Protein AF-A0A3C0UJN5-F1 (afdb_monomer)

Foldseek 3Di:
DLFLAWAADAPGDIDGDVNVVVQDDPLLVLLVVLLRVLCRVVVQLVVLLVVLVVVVVVCCVVPNDDDDDSVVSSVCSRQAAGDPVSSLSSNLRSLVVCVVVLGQSCNNLLNLVSVCVVCVQPCDHPCVRYPDSPVSNVSSVVSSVVVVQPQDWDDPPQFIWTDDPPAIGGCLPLVDDRPCSRVQVSLLSSLVSSLLPDLAQALPQFDWDDDDQKIFTDRVPGGNDIQHQVSCVVVVHGNVVVVVVCSVSSSVVSVVSRVVSVVVVVVVVVVVD

Secondary structure (DSSP, 8-state):
-----EEEPTTS-EEE-HHHHHHS-HHHHHHHHHHHHHHHHTTHHHHHHHHHHHHHHHHHHHH------HHHHHHHHHHSPPPHHHHHHHHHHHHHHHHHTT--TTHHHHHHHHHHHHHTT-S-THHHHS--HHHHHHHHHHHHHHTT-SSEEEE-SS-EEEEETTEEE-THHHH--TT-HHHHHHHHHHHHHHHHTSS---GGGEEEEEETTEEEEEETTEEEEEE-HHHHHHTTS-HHHHHHHHHHHHHHHHHHHHHHHHHHHHHHHHTT-

Sequence (273 aa):
MNEVNALALPGGPVYVFKGLVDFMNDDELAGVIGHEIGHIVKRHSIKQMEKNMGMTLLMLILLGDRGLPLQSVLQQALMARNSREAEEEADHHGYTLTLKAGFNPYSMLMGMQRLAEVSGGSDFGMFASHPEPEVRIKRLQGYIQKSNIHPQVVTDGQSVRLVDGEWTFDSFAALSGERKSESYAYKLAGALYRVAQNPQVRPDWFVLDRDGDNVRVYYDDIIVLTVTAQQAAIAGTTATELAASFIPQLQDWAMHQSRIKNKEGAQAKEAVN

Solvent-accessible surface area (backbone atoms only — not comparable to full-atom values): 14806 Å² total; per-residue (Å²): 112,78,52,52,38,70,47,58,42,85,94,66,55,70,49,75,31,58,24,31,59,78,69,42,54,74,42,26,45,44,22,53,52,22,28,36,49,18,37,46,78,69,37,45,58,52,57,44,35,52,52,51,51,54,50,50,52,51,47,33,75,74,71,49,92,78,81,83,62,66,68,58,50,52,52,49,34,75,65,42,61,60,51,77,64,53,52,50,54,9,47,55,44,9,52,54,47,32,45,74,71,66,43,38,72,42,13,45,50,52,30,51,51,56,49,47,65,72,39,72,81,44,70,54,62,55,37,49,38,53,71,60,65,71,62,50,48,56,50,47,53,52,52,43,61,75,63,68,61,50,40,32,79,46,70,81,88,83,53,48,32,38,40,51,89,92,46,73,47,65,68,35,67,53,69,36,62,103,86,44,37,62,63,53,43,45,50,35,27,21,32,46,33,53,53,66,68,43,91,69,45,59,44,87,47,67,43,82,45,78,58,84,70,26,22,33,36,28,46,82,92,43,70,39,46,76,32,38,49,68,31,13,54,75,62,74,49,50,20,64,59,53,48,54,65,48,46,64,62,52,27,51,51,24,49,55,50,28,54,51,46,53,51,53,55,49,51,58,55,60,78,74,108

Radius of gyration: 22.74 Å; Cα contacts (8 Å, |Δi|>4): 383; chains: 1; bounding box: 72×37×65 Å

Mean predicted aligned error: 7.31 Å

pLDDT: mean 85.64, std 11.64, range [48.28, 97.56]

Structure (mmCIF, N/CA/C/O backbone):
data_AF-A0A3C0UJN5-F1
#
_entry.id   AF-A0A3C0UJN5-F1
#
loop_
_atom_site.group_PDB
_atom_site.id
_atom_site.type_symbol
_atom_site.label_atom_id
_atom_site.label_alt_id
_atom_site.label_comp_id
_atom_site.label_asym_id
_atom_site.label_entity_id
_atom_site.label_seq_id
_atom_site.pdbx_PDB_ins_code
_atom_site.Cartn_x
_atom_site.Cartn_y
_atom_site.Cartn_z
_atom_site.occupancy
_atom_site.B_iso_or_equiv
_atom_site.auth_seq_id
_atom_site.auth_comp_id
_atom_site.auth_asym_id
_atom_site.auth_atom_id
_atom_site.pdbx_PDB_model_num
ATOM 1 N N . MET A 1 1 ? 14.641 -20.910 -3.676 1.00 49.53 1 MET A N 1
ATOM 2 C CA . MET A 1 1 ? 15.432 -19.662 -3.655 1.00 49.53 1 MET A CA 1
ATOM 3 C C . MET A 1 1 ? 14.858 -18.787 -2.555 1.00 49.53 1 MET A C 1
ATOM 5 O O . MET A 1 1 ? 13.668 -18.508 -2.610 1.00 49.53 1 MET A O 1
ATOM 9 N N . ASN A 1 2 ? 15.668 -18.422 -1.559 1.00 64.12 2 ASN A N 1
ATOM 10 C CA . ASN A 1 2 ? 15.242 -17.613 -0.403 1.00 64.12 2 ASN A CA 1
ATOM 11 C C . ASN A 1 2 ? 15.566 -16.121 -0.595 1.00 64.12 2 ASN A C 1
ATOM 13 O O . ASN A 1 2 ? 15.551 -15.349 0.355 1.00 64.12 2 ASN A O 1
ATOM 17 N N . GLU A 1 3 ? 15.916 -15.731 -1.818 1.00 71.44 3 GLU A N 1
ATOM 18 C CA . GLU A 1 3 ? 16.276 -14.362 -2.159 1.00 71.44 3 GLU A CA 1
ATOM 19 C C . GLU A 1 3 ? 15.023 -13.476 -2.216 1.00 71.44 3 GLU A C 1
ATOM 21 O O . GLU A 1 3 ? 13.985 -13.887 -2.744 1.00 71.44 3 GLU A O 1
ATOM 26 N N . VAL A 1 4 ? 15.126 -12.269 -1.660 1.00 74.00 4 VAL A N 1
ATOM 27 C CA . VAL A 1 4 ? 14.084 -11.235 -1.702 1.00 74.00 4 VAL A CA 1
ATOM 28 C C . VAL A 1 4 ? 14.258 -10.461 -3.007 1.00 74.00 4 VAL A C 1
ATOM 30 O O . VAL A 1 4 ? 15.005 -9.484 -3.063 1.00 74.00 4 VAL A O 1
ATOM 33 N N . ASN A 1 5 ? 13.643 -10.967 -4.080 1.00 76.06 5 ASN A N 1
ATOM 34 C CA . ASN A 1 5 ? 13.820 -10.425 -5.425 1.00 76.06 5 ASN A CA 1
ATOM 35 C C . ASN A 1 5 ? 12.586 -10.630 -6.328 1.00 76.06 5 ASN A C 1
ATOM 37 O O . ASN A 1 5 ? 11.788 -11.553 -6.121 1.00 76.06 5 ASN A O 1
ATOM 41 N N . ALA A 1 6 ? 12.454 -9.780 -7.342 1.00 76.50 6 ALA A N 1
ATOM 42 C CA . ALA A 1 6 ? 11.536 -9.924 -8.463 1.00 76.50 6 ALA A CA 1
ATOM 43 C C . ALA A 1 6 ? 12.222 -9.424 -9.742 1.00 76.50 6 ALA A C 1
ATOM 45 O O . ALA A 1 6 ? 13.122 -8.594 -9.678 1.00 76.50 6 ALA A O 1
ATOM 46 N N . LEU A 1 7 ? 11.834 -9.961 -10.900 1.00 78.69 7 LEU A N 1
ATOM 47 C CA . LEU A 1 7 ? 12.438 -9.581 -12.176 1.00 78.69 7 LEU A CA 1
ATOM 48 C C . LEU A 1 7 ? 11.412 -9.581 -13.307 1.00 78.69 7 LEU A C 1
ATOM 50 O O . LEU A 1 7 ? 10.813 -10.616 -13.615 1.00 78.69 7 LEU A O 1
ATOM 54 N N . ALA A 1 8 ? 11.289 -8.447 -13.986 1.00 76.50 8 ALA A N 1
ATOM 55 C CA . ALA A 1 8 ? 10.670 -8.339 -15.298 1.00 76.50 8 ALA A CA 1
ATOM 56 C C . ALA A 1 8 ? 11.618 -8.776 -16.430 1.00 76.50 8 ALA A C 1
ATOM 58 O O . ALA A 1 8 ? 12.719 -8.244 -16.586 1.00 76.50 8 ALA A O 1
ATOM 59 N N . LEU A 1 9 ? 11.164 -9.697 -17.286 1.00 74.50 9 LEU A N 1
ATOM 60 C CA . LEU A 1 9 ? 11.872 -10.057 -18.516 1.00 74.50 9 LEU A CA 1
ATOM 61 C C . LEU A 1 9 ? 11.278 -9.361 -19.752 1.00 74.50 9 LEU A C 1
ATOM 63 O O . LEU A 1 9 ? 10.067 -9.109 -19.818 1.00 74.50 9 LEU A O 1
ATOM 67 N N . PRO A 1 10 ? 12.100 -9.108 -20.794 1.00 69.75 10 PRO A N 1
ATOM 68 C CA . PRO A 1 10 ? 11.592 -8.726 -22.104 1.00 69.75 10 PRO A CA 1
ATOM 69 C C . PRO A 1 10 ? 10.509 -9.699 -22.584 1.00 69.75 10 PRO A C 1
ATOM 71 O O . PRO A 1 10 ? 10.671 -10.915 -22.505 1.00 69.75 10 PRO A O 1
ATOM 74 N N . GLY A 1 11 ? 9.407 -9.158 -23.103 1.00 69.50 11 GLY A N 1
ATOM 75 C CA . GLY A 1 11 ? 8.280 -9.957 -23.594 1.00 69.50 11 GLY A CA 1
ATOM 76 C C . GLY A 1 11 ? 7.139 -10.157 -22.594 1.00 69.50 11 GLY A C 1
ATOM 77 O O . GLY A 1 11 ? 6.120 -10.718 -22.986 1.00 69.50 11 GLY A O 1
ATOM 78 N N . GLY A 1 12 ? 7.255 -9.669 -21.351 1.00 74.75 12 GLY A N 1
ATOM 79 C CA . GLY A 1 12 ? 6.124 -9.575 -20.416 1.00 74.75 12 GLY A CA 1
ATOM 80 C C . GLY A 1 12 ? 6.096 -10.489 -19.179 1.00 74.75 12 GLY A C 1
ATOM 81 O O . GLY A 1 12 ? 5.302 -10.193 -18.288 1.00 74.75 12 GLY A O 1
ATOM 82 N N . PRO A 1 13 ? 6.905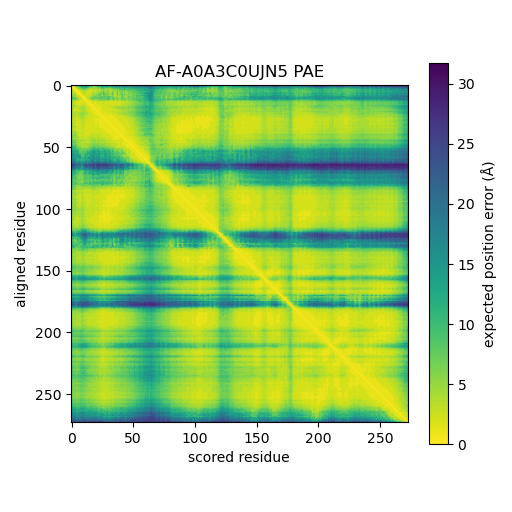 -11.558 -19.045 1.00 83.44 13 PRO A N 1
ATOM 83 C CA . PRO A 1 13 ? 6.943 -12.322 -17.799 1.00 83.44 13 PRO A CA 1
ATOM 84 C C . PRO A 1 13 ? 7.510 -11.517 -16.620 1.00 83.44 13 PRO A C 1
ATOM 86 O O . PRO A 1 13 ? 8.551 -10.871 -16.754 1.00 83.44 13 PRO A O 1
ATOM 89 N N . VAL A 1 14 ? 6.871 -11.641 -15.453 1.00 84.62 14 VAL A N 1
ATOM 90 C CA . VAL A 1 14 ? 7.397 -11.198 -14.150 1.00 84.62 14 VAL A CA 1
ATOM 91 C C . VAL A 1 14 ? 7.672 -12.435 -13.298 1.00 84.62 14 VAL A C 1
ATOM 93 O O . VAL A 1 14 ? 6.775 -13.247 -13.071 1.00 84.62 14 VAL A O 1
ATOM 96 N N . TYR A 1 15 ? 8.906 -12.585 -12.825 1.00 84.62 15 TYR A N 1
ATOM 97 C CA . TYR A 1 15 ? 9.309 -13.660 -11.921 1.00 84.62 15 TYR A CA 1
ATOM 98 C C . TYR A 1 15 ? 9.363 -13.134 -10.495 1.00 84.62 15 TYR A C 1
ATOM 100 O O . TYR A 1 15 ? 10.099 -12.195 -10.210 1.00 84.62 15 TYR A O 1
ATOM 108 N N . VAL A 1 16 ? 8.612 -13.765 -9.595 1.00 86.50 16 VAL A N 1
ATOM 109 C CA . VAL A 1 16 ? 8.566 -13.415 -8.171 1.00 86.50 16 VAL A CA 1
ATOM 110 C C . VAL A 1 16 ? 9.223 -14.536 -7.376 1.00 86.50 16 VAL A C 1
ATOM 112 O O . VAL A 1 16 ? 8.842 -15.702 -7.496 1.00 86.50 16 VAL A O 1
ATOM 115 N N . PHE A 1 17 ? 10.235 -14.204 -6.579 1.00 86.06 17 PHE A N 1
ATOM 116 C CA . PHE A 1 17 ? 10.995 -15.203 -5.840 1.00 86.06 17 PHE A CA 1
ATOM 117 C C . PHE A 1 17 ? 10.257 -15.552 -4.548 1.00 86.06 17 PHE A C 1
ATOM 119 O O . PHE A 1 17 ? 9.696 -14.679 -3.888 1.00 86.06 17 PHE A O 1
ATOM 126 N N . LYS A 1 18 ? 10.300 -16.827 -4.137 1.00 86.62 18 LYS A N 1
ATOM 127 C CA . LYS A 1 18 ? 9.643 -17.284 -2.900 1.00 86.62 18 LYS A CA 1
ATOM 128 C C . LYS A 1 18 ? 10.072 -16.470 -1.672 1.00 86.62 18 LYS A C 1
ATOM 130 O O . LYS A 1 18 ? 9.230 -16.167 -0.839 1.00 86.62 18 LYS A O 1
ATOM 135 N N . GLY A 1 19 ? 11.346 -16.075 -1.590 1.00 84.75 19 GLY A N 1
ATOM 136 C CA . GLY A 1 19 ? 11.837 -15.230 -0.499 1.00 84.75 19 GLY A CA 1
ATOM 137 C C . GLY A 1 19 ? 11.129 -13.876 -0.411 1.00 84.75 19 GLY A C 1
ATOM 138 O O . GLY A 1 19 ? 10.869 -13.413 0.691 1.00 84.75 19 GLY A O 1
ATOM 139 N N . LEU A 1 20 ? 10.756 -13.271 -1.545 1.00 85.31 20 LEU A N 1
ATOM 140 C CA . LEU A 1 20 ? 9.974 -12.032 -1.565 1.00 85.31 20 LEU A CA 1
ATOM 141 C C . LEU A 1 20 ? 8.527 -12.269 -1.111 1.00 85.31 20 LEU A C 1
ATOM 143 O O . LEU A 1 20 ? 8.010 -11.490 -0.314 1.00 85.31 20 LEU A O 1
ATOM 147 N N . VAL A 1 21 ? 7.904 -13.360 -1.572 1.00 88.38 21 VAL A N 1
ATOM 148 C CA . VAL A 1 21 ? 6.535 -13.747 -1.180 1.00 88.38 21 VAL A CA 1
ATOM 149 C C . VAL A 1 21 ? 6.440 -14.001 0.322 1.00 88.38 21 VAL A C 1
ATOM 151 O O . VAL A 1 21 ? 5.528 -13.511 0.970 1.00 88.38 21 VAL A O 1
ATOM 154 N N . ASP A 1 22 ? 7.403 -14.723 0.892 1.00 87.81 22 ASP A N 1
ATOM 155 C CA . ASP A 1 22 ? 7.423 -15.012 2.329 1.00 87.81 22 ASP A CA 1
ATOM 156 C C . ASP A 1 22 ? 7.762 -13.751 3.164 1.00 87.81 22 ASP A C 1
ATOM 158 O O . ASP A 1 22 ? 7.507 -13.705 4.368 1.00 87.81 22 ASP A O 1
ATOM 162 N N . PHE A 1 23 ? 8.353 -12.723 2.540 1.00 86.56 23 PHE A N 1
ATOM 163 C CA . PHE A 1 23 ? 8.812 -11.504 3.207 1.00 86.56 23 PHE A CA 1
ATOM 164 C C . PHE A 1 23 ? 7.774 -10.374 3.237 1.00 86.56 23 PHE A C 1
ATOM 166 O O . PHE A 1 23 ? 7.773 -9.592 4.194 1.00 86.56 23 PHE A O 1
ATOM 173 N N . MET A 1 24 ? 6.927 -10.257 2.214 1.00 89.19 24 MET A N 1
ATOM 174 C CA . MET A 1 24 ? 5.970 -9.158 2.033 1.00 89.19 24 MET A CA 1
ATOM 175 C C . MET A 1 24 ? 4.528 -9.594 2.272 1.00 89.19 24 MET A C 1
ATOM 177 O O . MET A 1 24 ? 4.178 -10.750 2.067 1.00 89.19 24 MET A O 1
ATOM 181 N N . ASN A 1 25 ? 3.675 -8.652 2.678 1.00 90.62 25 ASN A N 1
ATOM 182 C CA . ASN A 1 25 ? 2.227 -8.863 2.571 1.00 90.62 25 ASN A CA 1
ATOM 183 C C . ASN A 1 25 ? 1.725 -8.588 1.143 1.00 90.62 25 ASN A C 1
ATOM 185 O O . ASN A 1 25 ? 2.449 -8.020 0.328 1.00 90.62 25 ASN A O 1
ATOM 189 N N . ASP A 1 26 ? 0.473 -8.949 0.865 1.00 92.88 26 ASP A N 1
ATOM 190 C CA . ASP A 1 26 ? -0.124 -8.846 -0.471 1.00 92.88 26 ASP A CA 1
ATOM 191 C C . ASP A 1 26 ? -0.091 -7.422 -1.053 1.00 92.88 26 ASP A C 1
ATOM 193 O O . ASP A 1 26 ? 0.229 -7.253 -2.228 1.00 92.88 26 ASP A O 1
ATOM 197 N N . ASP A 1 27 ? -0.362 -6.391 -0.243 1.00 94.62 27 ASP A N 1
ATOM 198 C CA . ASP A 1 27 ? -0.323 -4.992 -0.690 1.00 94.62 27 ASP A CA 1
ATOM 199 C C . ASP A 1 27 ? 1.121 -4.554 -1.020 1.00 94.62 27 ASP A C 1
ATOM 201 O O . ASP A 1 27 ? 1.366 -3.941 -2.056 1.00 94.62 27 ASP A O 1
ATOM 205 N N . GLU A 1 28 ? 2.099 -4.886 -0.172 1.00 94.38 28 GLU A N 1
ATOM 206 C CA . GLU A 1 28 ? 3.525 -4.605 -0.418 1.00 94.38 28 GLU A CA 1
ATOM 207 C C . GLU A 1 28 ? 4.034 -5.335 -1.673 1.00 94.38 28 GLU A C 1
ATOM 209 O O . GLU A 1 28 ? 4.711 -4.739 -2.517 1.00 94.38 28 GLU A O 1
ATOM 214 N N . LEU A 1 29 ? 3.662 -6.610 -1.824 1.00 94.31 29 LEU A N 1
ATOM 215 C CA . LEU A 1 29 ? 4.032 -7.448 -2.960 1.00 94.31 29 LEU A CA 1
ATOM 216 C C . LEU A 1 29 ? 3.415 -6.927 -4.263 1.00 94.31 29 LEU A C 1
ATOM 218 O O . LEU A 1 29 ? 4.107 -6.850 -5.279 1.00 94.31 29 LEU A O 1
ATOM 222 N N . ALA A 1 30 ? 2.147 -6.511 -4.235 1.00 95.31 30 ALA A N 1
ATOM 223 C CA . ALA A 1 30 ? 1.500 -5.858 -5.367 1.00 95.31 30 ALA A CA 1
ATOM 224 C C . ALA A 1 30 ? 2.221 -4.563 -5.763 1.00 95.31 30 ALA A C 1
ATOM 226 O O . ALA A 1 30 ? 2.356 -4.281 -6.952 1.00 95.31 30 ALA A O 1
ATOM 227 N N . GLY A 1 31 ? 2.746 -3.815 -4.787 1.00 95.19 31 GLY A N 1
ATOM 228 C CA . GLY A 1 31 ? 3.608 -2.659 -5.023 1.00 95.19 31 GLY A CA 1
ATOM 229 C C . GLY A 1 31 ? 4.860 -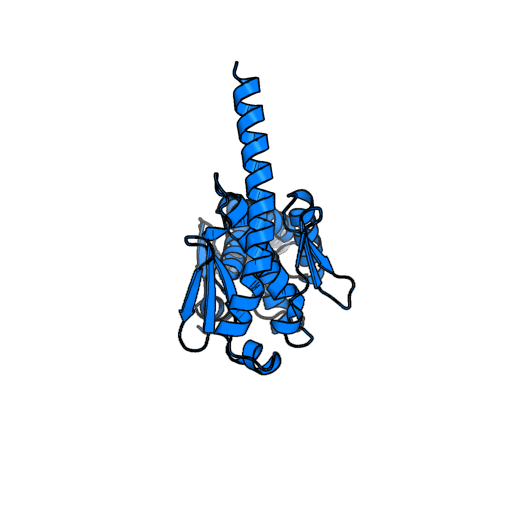3.002 -5.836 1.00 95.19 31 GLY A C 1
ATOM 230 O O . GLY A 1 31 ? 5.146 -2.345 -6.839 1.00 95.19 31 GLY A O 1
ATOM 231 N N . VAL A 1 32 ? 5.579 -4.059 -5.444 1.00 93.62 32 VAL A N 1
ATOM 232 C CA . VAL A 1 32 ? 6.769 -4.533 -6.174 1.00 93.62 32 VAL A CA 1
ATOM 233 C C . VAL A 1 32 ? 6.405 -5.030 -7.572 1.00 93.62 32 VAL A C 1
ATOM 235 O O . VAL A 1 32 ? 7.035 -4.642 -8.551 1.00 93.62 32 VAL A O 1
ATOM 238 N N . ILE A 1 33 ? 5.351 -5.835 -7.700 1.00 94.25 33 ILE A N 1
ATOM 239 C CA . ILE A 1 33 ? 4.901 -6.343 -9.004 1.00 94.25 33 ILE A CA 1
ATOM 240 C C . ILE A 1 33 ? 4.467 -5.190 -9.920 1.00 94.25 33 ILE A C 1
ATOM 242 O O . ILE A 1 33 ? 4.781 -5.197 -11.110 1.00 94.25 33 ILE A O 1
ATOM 246 N N . GLY A 1 34 ? 3.782 -4.178 -9.382 1.00 95.69 34 GLY A N 1
ATOM 247 C CA . GLY A 1 34 ? 3.395 -2.981 -10.125 1.00 95.69 34 GLY A CA 1
ATOM 248 C C . GLY A 1 34 ? 4.602 -2.246 -10.710 1.00 95.69 34 GLY A C 1
ATOM 249 O O . GLY A 1 34 ? 4.566 -1.839 -11.873 1.00 95.69 34 GLY A O 1
ATOM 250 N N . HIS A 1 35 ? 5.687 -2.133 -9.942 1.00 95.19 35 HIS A N 1
ATOM 251 C CA . HIS A 1 35 ? 6.953 -1.568 -10.409 1.00 95.19 35 HIS A CA 1
ATOM 252 C C . HIS A 1 35 ? 7.564 -2.383 -11.564 1.00 95.19 35 HIS A C 1
ATOM 254 O O . HIS A 1 35 ? 7.881 -1.819 -12.615 1.00 95.19 35 HIS A O 1
ATOM 260 N N . GLU A 1 36 ? 7.639 -3.711 -11.430 1.00 92.06 36 GLU A N 1
ATOM 261 C CA . GLU A 1 36 ? 8.153 -4.596 -12.488 1.00 92.06 36 GLU A CA 1
ATOM 262 C C . GLU A 1 36 ? 7.322 -4.504 -13.780 1.00 92.06 36 GLU A C 1
ATOM 264 O O . GLU A 1 36 ? 7.863 -4.416 -14.887 1.00 92.06 36 GLU A O 1
ATOM 269 N N . ILE A 1 37 ? 5.992 -4.431 -13.662 1.00 93.31 37 ILE A N 1
ATOM 270 C CA . ILE A 1 37 ? 5.107 -4.191 -14.812 1.00 93.31 37 ILE A CA 1
ATOM 271 C C . ILE A 1 37 ? 5.395 -2.820 -15.442 1.00 93.31 37 ILE A C 1
ATOM 273 O O . ILE A 1 37 ? 5.386 -2.695 -16.669 1.00 93.31 37 ILE A O 1
ATOM 277 N N . GLY A 1 38 ? 5.716 -1.803 -14.638 1.00 93.62 38 GLY A N 1
ATOM 278 C CA . GLY A 1 38 ? 6.186 -0.503 -15.114 1.00 93.62 38 GLY A CA 1
ATOM 279 C C . GLY A 1 38 ? 7.389 -0.618 -16.057 1.00 93.62 38 GLY A C 1
ATOM 280 O O . GLY 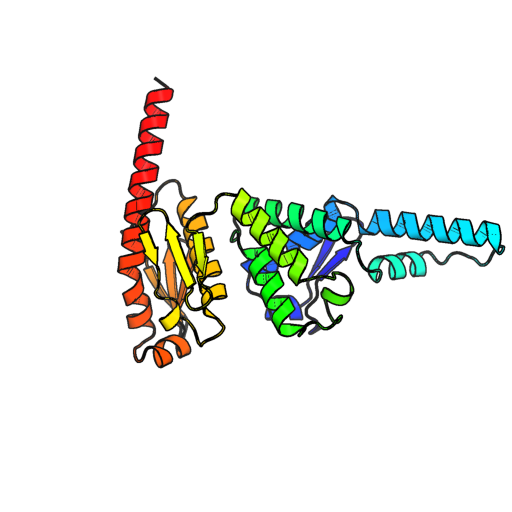A 1 38 ? 7.358 -0.064 -17.161 1.00 93.62 38 GLY A O 1
ATOM 281 N N . HIS A 1 39 ? 8.404 -1.407 -15.691 1.00 92.00 39 HIS A N 1
ATOM 282 C CA . HIS A 1 39 ? 9.560 -1.670 -16.558 1.00 92.00 39 HIS A CA 1
ATOM 283 C C . HIS A 1 39 ? 9.183 -2.358 -17.875 1.00 92.00 39 HIS A C 1
ATOM 285 O O . HIS A 1 39 ? 9.715 -1.998 -18.933 1.00 92.00 39 HIS A O 1
ATOM 291 N N . ILE A 1 40 ? 8.244 -3.306 -17.831 1.00 90.44 40 ILE A N 1
ATOM 292 C CA . ILE A 1 40 ? 7.751 -4.021 -19.017 1.00 90.44 40 ILE A CA 1
ATOM 293 C C . ILE A 1 40 ? 7.039 -3.059 -19.965 1.00 90.44 40 ILE A C 1
ATOM 295 O O . ILE A 1 40 ? 7.387 -2.979 -21.146 1.00 90.44 40 ILE A O 1
ATOM 299 N N . VAL A 1 41 ? 6.066 -2.301 -19.454 1.00 92.00 41 VAL A N 1
ATOM 300 C CA . VAL A 1 41 ? 5.246 -1.381 -20.256 1.00 92.00 41 VAL A CA 1
ATOM 301 C C . VAL A 1 41 ? 6.119 -0.319 -20.921 1.00 92.00 41 VAL A C 1
ATOM 303 O O . VAL A 1 41 ? 5.920 0.017 -22.090 1.00 92.00 41 VAL A O 1
ATOM 306 N N . LYS A 1 42 ? 7.138 0.171 -20.209 1.00 92.62 42 LYS A N 1
ATOM 307 C CA . LYS A 1 42 ? 8.087 1.173 -20.712 1.00 92.62 42 LYS A CA 1
ATOM 308 C C . LYS A 1 42 ? 9.249 0.593 -21.518 1.00 92.62 42 LYS A C 1
ATOM 310 O O . LYS A 1 42 ? 10.057 1.355 -22.063 1.00 92.62 42 LYS A O 1
ATOM 315 N N . ARG A 1 43 ? 9.302 -0.738 -21.649 1.00 90.25 43 ARG A N 1
ATOM 316 C CA . ARG A 1 43 ? 10.306 -1.497 -22.406 1.00 90.25 43 ARG A CA 1
ATOM 317 C C . ARG A 1 43 ? 11.742 -1.193 -21.964 1.00 90.25 43 ARG A C 1
ATOM 319 O O . ARG A 1 43 ? 12.643 -1.150 -22.801 1.00 90.25 43 ARG A O 1
ATOM 326 N N . HIS A 1 44 ? 11.971 -0.976 -20.668 1.00 88.94 44 HIS A N 1
ATOM 327 C CA . HIS A 1 44 ? 13.277 -0.544 -20.152 1.00 88.94 44 HIS A CA 1
ATOM 328 C C . HIS A 1 44 ? 14.403 -1.530 -20.483 1.00 88.94 44 HIS A C 1
ATOM 330 O O . HIS A 1 44 ? 15.421 -1.117 -21.036 1.00 88.94 44 HIS A O 1
ATOM 336 N N . SER A 1 45 ? 14.189 -2.832 -20.281 1.00 82.06 45 SER A N 1
ATOM 337 C CA . SER A 1 45 ? 15.186 -3.862 -20.607 1.00 82.06 45 SER A CA 1
ATOM 338 C C . SER A 1 45 ? 15.501 -3.931 -22.109 1.00 82.06 45 SER A C 1
ATOM 340 O O . SER A 1 45 ? 16.637 -4.204 -22.489 1.00 82.06 45 SER A O 1
ATOM 342 N N . ILE A 1 46 ? 14.521 -3.643 -22.980 1.00 84.12 46 ILE A N 1
ATOM 343 C CA . ILE A 1 46 ? 14.727 -3.592 -24.440 1.00 84.12 46 ILE A CA 1
ATOM 344 C C . ILE A 1 46 ? 15.555 -2.360 -24.808 1.00 84.12 46 ILE A C 1
ATOM 346 O O . ILE A 1 46 ? 16.565 -2.501 -25.488 1.00 84.12 46 ILE A O 1
ATOM 350 N N . LYS A 1 47 ? 15.199 -1.174 -24.298 1.00 86.06 47 LYS A N 1
ATOM 351 C CA . LYS A 1 47 ? 15.978 0.062 -24.511 1.00 86.06 47 LYS A CA 1
ATOM 352 C C . LYS A 1 47 ? 17.428 -0.097 -24.033 1.00 86.06 47 LYS A C 1
ATOM 354 O O . LYS A 1 47 ? 18.364 0.391 -24.664 1.00 86.06 47 LYS A O 1
ATOM 359 N N . GLN A 1 48 ? 17.629 -0.802 -22.920 1.00 82.00 48 GLN A N 1
ATOM 360 C CA . GLN A 1 48 ? 18.955 -1.093 -22.379 1.00 82.00 48 GLN A CA 1
ATOM 361 C C . GLN A 1 48 ? 19.732 -2.082 -23.258 1.00 82.00 48 GLN A C 1
ATOM 363 O O . GLN A 1 48 ? 20.918 -1.873 -23.514 1.00 82.00 48 GLN A O 1
ATOM 368 N N . MET A 1 49 ? 19.062 -3.111 -23.782 1.00 78.00 49 MET A N 1
ATOM 369 C CA . MET A 1 49 ? 19.640 -4.035 -24.757 1.00 78.00 49 MET A CA 1
ATOM 370 C C . MET A 1 49 ? 20.044 -3.314 -26.049 1.00 78.00 49 MET A C 1
ATOM 372 O O . MET A 1 49 ? 21.176 -3.477 -26.495 1.00 78.00 49 MET A O 1
ATOM 376 N N . GLU A 1 50 ? 19.174 -2.468 -26.607 1.00 82.00 50 GLU A N 1
ATOM 377 C CA . GLU A 1 50 ? 19.450 -1.657 -27.802 1.00 82.00 50 GLU A CA 1
ATOM 378 C C . GLU A 1 50 ? 20.677 -0.760 -27.598 1.00 82.00 50 GLU A C 1
ATOM 380 O O . GLU A 1 50 ? 21.574 -0.723 -28.444 1.00 82.00 50 GLU A O 1
ATOM 385 N N . LYS A 1 51 ? 20.771 -0.096 -26.439 1.00 81.56 51 LYS A N 1
ATOM 386 C CA . LYS A 1 51 ? 21.933 0.723 -26.069 1.00 81.56 51 LYS A CA 1
ATOM 387 C C . LYS A 1 51 ? 23.220 -0.105 -25.999 1.00 81.56 51 LYS A C 1
ATOM 389 O O . LYS A 1 51 ? 24.239 0.303 -26.556 1.00 81.56 51 LYS A O 1
ATOM 394 N N . ASN A 1 52 ? 23.179 -1.268 -25.347 1.00 76.88 52 ASN A N 1
ATOM 395 C CA . ASN A 1 52 ? 24.339 -2.153 -25.214 1.00 76.88 52 ASN A CA 1
ATOM 396 C C . ASN A 1 52 ? 24.782 -2.709 -26.576 1.00 76.88 52 ASN A C 1
ATOM 398 O O . ASN A 1 52 ? 25.975 -2.720 -26.887 1.00 76.88 52 ASN A O 1
ATOM 402 N N . MET A 1 53 ? 23.835 -3.109 -27.427 1.00 76.69 53 MET A N 1
ATOM 403 C CA . MET A 1 53 ? 24.112 -3.553 -28.794 1.00 76.69 53 MET A CA 1
ATOM 404 C C . MET A 1 53 ? 24.740 -2.439 -29.632 1.00 76.69 53 MET A C 1
ATOM 406 O O . MET A 1 53 ? 25.771 -2.670 -30.261 1.00 76.69 53 MET A O 1
ATOM 410 N N . GLY A 1 54 ? 24.182 -1.225 -29.594 1.00 77.12 54 GLY A N 1
ATOM 411 C CA . GLY A 1 54 ? 24.747 -0.063 -30.282 1.00 77.12 54 GLY A CA 1
ATOM 412 C C . GLY A 1 54 ? 26.179 0.237 -29.839 1.00 77.12 54 GLY A C 1
ATOM 413 O O . GLY A 1 54 ? 27.045 0.507 -30.670 1.00 77.12 54 GLY A O 1
ATOM 414 N N . MET A 1 55 ? 26.467 0.102 -28.541 1.00 73.69 55 MET A N 1
ATOM 415 C CA . MET A 1 55 ? 27.824 0.277 -28.026 1.00 73.69 55 MET A CA 1
ATOM 416 C C . MET A 1 55 ? 28.780 -0.823 -28.458 1.00 73.69 55 MET A C 1
ATOM 418 O O . MET A 1 55 ? 29.936 -0.547 -28.775 1.00 73.69 55 MET A O 1
ATOM 422 N N . THR A 1 56 ? 28.296 -2.057 -28.538 1.00 73.00 56 THR A N 1
ATOM 423 C CA . THR A 1 56 ? 29.140 -3.161 -28.983 1.00 73.00 56 THR A CA 1
ATOM 424 C C . THR A 1 56 ? 29.441 -3.052 -30.479 1.00 73.00 56 THR A C 1
ATOM 426 O O . THR A 1 56 ? 30.578 -3.278 -30.884 1.00 73.00 56 THR A O 1
ATOM 429 N N . LEU A 1 57 ? 28.476 -2.602 -31.291 1.00 74.06 57 LEU A N 1
ATOM 430 C CA . LEU A 1 57 ? 28.686 -2.275 -32.706 1.00 74.06 57 LEU A CA 1
ATOM 431 C C . LEU A 1 57 ? 29.695 -1.133 -32.894 1.00 74.06 57 LEU A C 1
ATOM 433 O O . LEU A 1 57 ? 30.567 -1.228 -33.754 1.00 74.06 57 LEU A O 1
ATOM 437 N N . LEU A 1 58 ? 29.631 -0.080 -32.075 1.00 74.94 58 LEU A N 1
ATOM 438 C CA . LEU A 1 58 ? 30.625 0.996 -32.108 1.00 74.94 58 LEU A CA 1
ATOM 439 C C . LEU A 1 58 ? 32.036 0.470 -31.800 1.00 74.94 58 LEU A C 1
ATOM 441 O O . LEU A 1 58 ? 32.984 0.787 -32.515 1.00 74.94 58 LEU A O 1
ATOM 445 N N . MET A 1 59 ? 32.179 -0.364 -30.768 1.00 73.00 59 MET A N 1
ATOM 446 C CA . MET A 1 59 ? 33.468 -0.965 -30.410 1.00 73.00 59 MET A CA 1
ATOM 447 C C . MET A 1 59 ? 33.993 -1.900 -31.504 1.00 73.00 59 MET A C 1
ATOM 449 O O . MET A 1 59 ? 35.196 -1.927 -31.741 1.00 73.00 59 MET A O 1
ATOM 453 N N . LEU A 1 60 ? 33.106 -2.606 -32.209 1.00 74.19 60 LEU A N 1
ATOM 454 C CA . LEU A 1 60 ? 33.451 -3.428 -33.371 1.00 74.19 60 LEU A CA 1
ATOM 455 C C . LEU A 1 60 ? 34.078 -2.590 -34.493 1.00 74.19 60 LEU A C 1
ATOM 457 O O . LEU A 1 60 ? 35.108 -2.966 -35.046 1.00 74.19 60 LEU A O 1
ATOM 461 N N . ILE A 1 61 ? 33.481 -1.433 -34.799 1.00 75.62 61 ILE A N 1
ATOM 462 C CA . ILE A 1 61 ? 33.992 -0.500 -35.814 1.00 75.62 61 ILE A CA 1
ATOM 463 C C . ILE A 1 61 ? 35.375 0.035 -35.415 1.00 75.62 61 ILE A C 1
ATOM 465 O O . ILE A 1 61 ? 36.248 0.176 -36.267 1.00 75.62 61 ILE A O 1
ATOM 469 N N . LEU A 1 62 ? 35.582 0.326 -34.128 1.00 75.62 62 LEU A N 1
ATOM 470 C CA . LEU A 1 62 ? 36.820 0.929 -33.626 1.00 75.62 62 LEU A CA 1
ATOM 471 C C . LEU A 1 62 ? 37.965 -0.076 -33.410 1.00 75.62 62 LEU A C 1
ATOM 473 O O . LEU A 1 62 ? 39.127 0.299 -33.548 1.00 75.62 62 LEU A O 1
ATOM 477 N N . LEU A 1 63 ? 37.661 -1.324 -33.035 1.00 77.81 63 LEU A N 1
ATOM 478 C CA . LEU A 1 63 ? 38.647 -2.308 -32.557 1.00 77.81 63 LEU A CA 1
ATOM 479 C C . LEU A 1 63 ? 38.725 -3.592 -33.404 1.00 77.81 63 LEU A C 1
ATOM 481 O O . LEU A 1 63 ? 39.605 -4.419 -33.155 1.00 77.81 63 LEU A O 1
ATOM 485 N N . GLY A 1 64 ? 37.845 -3.762 -34.396 1.00 65.00 64 GLY A N 1
ATOM 486 C CA . GLY A 1 64 ? 37.770 -4.952 -35.248 1.00 65.00 64 GLY A CA 1
ATOM 487 C C . GLY A 1 64 ? 36.928 -6.097 -34.664 1.00 65.00 64 GLY A C 1
ATOM 488 O O . GLY A 1 64 ? 36.484 -6.054 -33.516 1.00 65.00 64 GLY A O 1
ATOM 489 N N . ASP A 1 65 ? 36.684 -7.127 -35.484 1.00 64.81 65 ASP A N 1
ATOM 490 C CA . ASP A 1 65 ? 35.721 -8.196 -35.191 1.00 64.81 65 ASP A CA 1
ATOM 491 C C . ASP A 1 65 ? 36.180 -9.157 -34.080 1.00 64.81 65 ASP A C 1
ATOM 493 O O . ASP A 1 65 ? 37.270 -9.730 -34.138 1.00 64.81 65 ASP A O 1
ATOM 497 N N . ARG A 1 66 ? 35.335 -9.336 -33.055 1.00 62.12 66 ARG A N 1
ATOM 498 C CA . ARG A 1 66 ? 35.536 -10.299 -31.954 1.00 62.12 66 ARG A CA 1
ATOM 499 C C . ARG A 1 66 ? 34.310 -11.174 -31.662 1.00 62.12 66 ARG A C 1
ATOM 501 O O . ARG A 1 66 ? 34.328 -11.912 -30.680 1.00 62.12 66 ARG A O 1
ATOM 508 N N . GLY A 1 67 ? 33.285 -11.146 -32.518 1.00 59.38 67 GLY A N 1
ATOM 509 C CA . GLY A 1 67 ? 32.047 -11.906 -32.327 1.00 59.38 67 GLY A CA 1
ATOM 510 C C . GLY A 1 67 ? 31.149 -11.362 -31.203 1.00 59.38 67 GLY A C 1
ATOM 511 O O . GLY A 1 67 ? 31.614 -10.881 -30.171 1.00 59.38 67 GLY A O 1
ATOM 512 N N . LEU A 1 68 ? 29.829 -11.436 -31.402 1.00 64.31 68 LEU A N 1
ATOM 513 C CA . LEU A 1 68 ? 28.818 -10.965 -30.446 1.00 64.31 68 LEU A CA 1
ATOM 514 C C . LEU A 1 68 ? 28.021 -12.151 -29.883 1.00 64.31 68 LEU A C 1
ATOM 516 O O . LEU A 1 68 ? 27.117 -12.650 -30.559 1.00 64.31 68 LEU A O 1
ATOM 520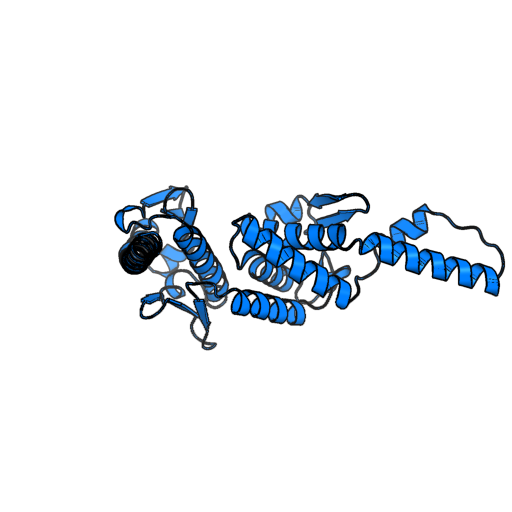 N N . PRO A 1 69 ? 28.288 -12.613 -28.649 1.00 69.81 69 PRO A N 1
ATOM 521 C CA . PRO A 1 69 ? 27.432 -13.603 -28.017 1.00 69.81 69 PRO A CA 1
ATOM 522 C C . PRO A 1 69 ? 26.141 -12.923 -27.549 1.00 69.81 69 PRO A C 1
ATOM 524 O O . PRO A 1 69 ? 26.122 -12.235 -26.535 1.00 69.81 69 PRO A O 1
ATOM 527 N N . LEU A 1 70 ? 25.029 -13.134 -28.257 1.00 67.06 70 LEU A N 1
ATOM 528 C CA . LEU A 1 70 ? 23.723 -12.557 -27.895 1.00 67.06 70 LEU A CA 1
ATOM 529 C C . LEU A 1 70 ? 23.310 -12.872 -26.441 1.00 67.06 70 LEU A C 1
ATOM 531 O O . LEU A 1 70 ? 22.696 -12.042 -25.772 1.00 67.06 70 LEU A O 1
ATOM 535 N N . GLN A 1 71 ? 23.710 -14.039 -25.923 1.00 70.88 71 GLN A N 1
ATOM 536 C CA . GLN A 1 71 ? 23.493 -14.417 -24.523 1.00 70.88 71 GLN A CA 1
ATOM 537 C C . GLN A 1 71 ? 24.179 -13.461 -23.534 1.00 70.88 71 GLN A C 1
ATOM 539 O O . GLN A 1 71 ? 23.579 -13.109 -22.521 1.00 70.88 71 GLN A O 1
ATOM 544 N N . SER A 1 72 ? 25.401 -12.999 -23.824 1.00 72.62 72 SER A N 1
ATOM 545 C CA . SER A 1 72 ? 26.124 -12.095 -22.922 1.00 72.62 72 SER A CA 1
ATOM 546 C C . SER A 1 72 ? 25.530 -10.689 -22.930 1.00 72.62 72 SER A C 1
ATOM 548 O O . SER A 1 72 ? 25.567 -10.006 -21.910 1.00 72.62 72 SER A O 1
ATOM 550 N N . VAL A 1 73 ? 24.951 -10.258 -24.055 1.00 69.56 73 VAL A N 1
ATOM 551 C CA . VAL A 1 73 ? 24.244 -8.975 -24.165 1.00 69.56 73 VAL A CA 1
ATOM 552 C C . VAL A 1 73 ? 22.964 -8.997 -23.333 1.00 69.56 73 VAL A C 1
ATOM 554 O O . VAL A 1 73 ? 22.714 -8.061 -22.576 1.00 69.56 73 VAL A O 1
ATOM 557 N N . LEU A 1 74 ? 22.181 -10.078 -23.426 1.00 69.56 74 LEU A N 1
ATOM 558 C CA . LEU A 1 74 ? 20.976 -10.257 -22.614 1.00 69.56 74 LEU A CA 1
ATOM 559 C C . LEU A 1 74 ? 21.313 -10.300 -21.119 1.00 69.56 74 LEU A C 1
ATOM 561 O O . LEU A 1 74 ? 20.680 -9.603 -20.332 1.00 69.56 74 LEU A O 1
ATOM 565 N N . GLN A 1 75 ? 22.332 -11.069 -20.728 1.00 73.19 75 GLN A N 1
ATOM 566 C CA . GLN A 1 75 ? 22.748 -11.168 -19.329 1.00 73.19 75 GLN A CA 1
ATOM 567 C C . GLN A 1 75 ? 23.233 -9.820 -18.777 1.00 73.19 75 GLN A C 1
ATOM 569 O O . GLN A 1 75 ? 22.842 -9.434 -17.678 1.00 73.19 75 GLN A O 1
ATOM 574 N N . GLN A 1 76 ? 24.021 -9.070 -19.554 1.00 73.00 76 GLN A N 1
ATOM 575 C CA . GLN A 1 76 ? 24.445 -7.720 -19.179 1.00 73.00 76 GLN A CA 1
ATOM 576 C C . GLN A 1 76 ? 23.267 -6.756 -19.063 1.00 73.00 76 GLN A C 1
ATOM 578 O O . GLN A 1 76 ? 23.266 -5.936 -18.157 1.00 73.00 76 GLN A O 1
ATOM 583 N N . ALA A 1 77 ? 22.269 -6.843 -19.946 1.00 71.81 77 ALA A N 1
ATOM 584 C CA . ALA A 1 77 ? 21.083 -5.998 -19.857 1.00 71.81 77 ALA A CA 1
ATOM 585 C C . ALA A 1 77 ? 20.272 -6.293 -18.584 1.00 71.81 77 ALA A C 1
ATOM 587 O O . ALA A 1 77 ? 19.884 -5.360 -17.899 1.00 71.81 77 ALA A O 1
ATOM 588 N N . LEU A 1 78 ? 20.077 -7.567 -18.223 1.00 70.19 78 LEU A N 1
ATOM 589 C CA . LEU A 1 78 ? 19.335 -7.949 -17.012 1.00 70.19 78 LEU A CA 1
ATOM 590 C C . LEU A 1 78 ? 20.067 -7.599 -15.708 1.00 70.19 78 LEU A C 1
ATOM 592 O O . LEU A 1 78 ? 19.423 -7.333 -14.701 1.00 70.19 78 LEU A O 1
ATOM 596 N N . MET A 1 79 ? 21.402 -7.615 -15.714 1.00 71.75 79 MET A N 1
ATOM 597 C CA . MET A 1 79 ? 22.222 -7.266 -14.545 1.00 71.75 79 MET A CA 1
ATOM 598 C C . MET A 1 79 ? 22.578 -5.778 -14.470 1.00 71.75 79 MET A C 1
ATOM 600 O O . MET A 1 79 ? 23.155 -5.330 -13.478 1.00 71.75 79 MET A O 1
ATOM 604 N N . ALA A 1 80 ? 22.302 -5.008 -15.520 1.00 72.12 80 ALA A N 1
ATOM 605 C CA . ALA A 1 80 ? 22.667 -3.606 -15.556 1.00 72.12 80 ALA A CA 1
ATOM 606 C C . ALA A 1 80 ? 21.706 -2.777 -14.703 1.00 72.12 80 ALA A C 1
ATOM 608 O O . ALA A 1 80 ? 20.489 -2.931 -14.761 1.00 72.12 80 ALA A O 1
ATOM 609 N N . ARG A 1 81 ? 22.274 -1.834 -13.948 1.00 76.25 81 ARG A N 1
ATOM 610 C CA . ARG A 1 81 ? 21.491 -0.881 -13.160 1.00 76.25 81 ARG A CA 1
ATOM 611 C C . ARG A 1 81 ? 20.571 -0.074 -14.061 1.00 76.25 81 ARG A C 1
ATOM 613 O O . ARG A 1 81 ? 21.007 0.462 -15.087 1.00 76.25 81 ARG A O 1
ATOM 620 N N . ASN A 1 82 ? 19.318 0.042 -13.649 1.00 79.88 82 ASN A N 1
ATOM 621 C CA . ASN A 1 82 ? 18.364 0.912 -14.313 1.00 79.88 82 ASN A CA 1
ATOM 622 C C . ASN A 1 82 ? 18.778 2.381 -14.165 1.00 79.88 82 ASN A C 1
ATOM 624 O O . ASN A 1 82 ? 19.418 2.791 -13.190 1.00 79.88 82 ASN A O 1
ATOM 628 N N . SER A 1 83 ? 18.422 3.198 -15.159 1.00 84.38 83 SER A N 1
ATOM 629 C CA . SER A 1 83 ? 18.632 4.641 -15.067 1.00 84.38 83 SER A CA 1
ATOM 630 C C . SER A 1 83 ? 17.650 5.265 -14.071 1.00 84.38 83 SER A C 1
ATOM 632 O O . SER A 1 83 ? 16.551 4.758 -13.857 1.00 84.38 83 SER A O 1
ATOM 634 N N . ARG A 1 84 ? 18.009 6.427 -13.509 1.00 86.00 84 ARG A N 1
ATOM 635 C CA . ARG A 1 84 ? 17.118 7.196 -12.617 1.00 86.00 84 ARG A CA 1
ATOM 636 C C . ARG A 1 84 ? 15.777 7.555 -13.268 1.00 86.00 84 ARG A C 1
ATOM 638 O O . ARG A 1 84 ? 14.780 7.657 -12.563 1.00 86.00 84 ARG A O 1
ATOM 645 N N . GLU A 1 85 ? 15.783 7.762 -14.583 1.00 89.31 85 GLU A N 1
ATOM 646 C CA . GLU A 1 85 ? 14.591 8.027 -15.395 1.00 89.31 85 GLU A CA 1
ATOM 647 C C . GLU A 1 85 ? 13.730 6.766 -15.549 1.00 89.31 85 GLU A C 1
ATOM 649 O O . GLU A 1 85 ? 12.521 6.835 -15.365 1.00 89.31 85 GLU A O 1
ATOM 654 N N . ALA A 1 86 ? 14.345 5.603 -15.795 1.00 91.00 86 ALA A N 1
ATOM 655 C CA . ALA A 1 86 ? 13.627 4.334 -15.890 1.00 91.00 86 ALA A CA 1
ATOM 656 C C . ALA A 1 86 ? 12.943 3.962 -14.565 1.00 91.00 86 ALA A C 1
ATOM 658 O O . ALA A 1 86 ? 11.781 3.564 -14.567 1.00 91.00 86 ALA A O 1
ATOM 659 N N . GLU A 1 87 ? 13.631 4.143 -13.435 1.00 92.06 87 GLU A N 1
ATOM 660 C CA . GLU A 1 87 ? 13.043 3.939 -12.104 1.00 92.06 87 GLU A CA 1
ATOM 661 C C . GLU A 1 87 ? 11.874 4.896 -11.843 1.00 92.06 87 GLU A C 1
ATOM 663 O O . GLU A 1 87 ? 10.842 4.485 -11.327 1.00 92.06 87 GLU A O 1
ATOM 668 N N . GLU A 1 88 ? 11.998 6.166 -12.243 1.00 94.00 88 GLU A N 1
ATOM 669 C CA . GLU A 1 88 ? 10.920 7.148 -12.096 1.00 94.00 88 GLU A CA 1
ATOM 670 C C . GLU A 1 88 ? 9.690 6.792 -12.942 1.00 94.00 88 GLU A C 1
ATOM 672 O O . GLU A 1 88 ? 8.561 6.835 -12.447 1.00 94.00 88 GLU A O 1
ATOM 677 N N . GLU A 1 89 ? 9.890 6.403 -14.204 1.00 95.50 89 GLU A N 1
ATOM 678 C CA . GLU A 1 89 ? 8.798 5.965 -15.072 1.00 95.50 89 GLU A CA 1
ATOM 679 C C . GLU A 1 89 ? 8.121 4.692 -14.544 1.00 95.50 89 GLU A C 1
ATOM 681 O O . GLU A 1 89 ? 6.890 4.588 -14.599 1.00 95.50 89 GLU A O 1
ATOM 686 N N . ALA A 1 90 ? 8.907 3.737 -14.039 1.00 95.38 90 ALA A N 1
ATOM 687 C CA . ALA A 1 90 ? 8.405 2.491 -13.474 1.00 95.38 90 ALA A CA 1
ATOM 688 C C . ALA A 1 90 ? 7.645 2.727 -12.161 1.00 95.38 90 ALA A C 1
ATOM 690 O O . ALA A 1 90 ? 6.550 2.192 -12.001 1.00 95.38 90 ALA A O 1
ATOM 691 N N . ASP A 1 91 ? 8.151 3.583 -11.270 1.00 96.44 91 ASP A N 1
ATOM 692 C CA . ASP A 1 91 ? 7.475 3.959 -10.023 1.00 96.44 91 ASP A CA 1
ATOM 693 C C . ASP A 1 91 ? 6.146 4.662 -10.287 1.00 96.44 91 ASP A C 1
ATOM 695 O O . ASP A 1 91 ? 5.124 4.309 -9.699 1.00 96.44 91 ASP A O 1
ATOM 699 N N . HIS A 1 92 ? 6.128 5.633 -11.203 1.00 96.50 92 HIS A N 1
ATOM 700 C CA . HIS A 1 92 ? 4.902 6.353 -11.529 1.00 96.50 92 HIS A CA 1
ATOM 701 C C . HIS A 1 92 ? 3.844 5.436 -12.159 1.00 96.50 92 HIS A C 1
ATOM 703 O O . HIS A 1 92 ? 2.659 5.496 -11.806 1.00 96.50 92 HIS A O 1
ATOM 709 N N . HIS A 1 93 ? 4.265 4.582 -13.098 1.00 97.06 93 HIS A N 1
ATOM 710 C CA . HIS A 1 93 ? 3.355 3.656 -13.763 1.00 97.06 93 HIS A CA 1
ATOM 711 C C . HIS A 1 93 ? 2.858 2.571 -12.808 1.00 97.06 93 HIS A C 1
ATOM 713 O O . HIS A 1 93 ? 1.656 2.317 -12.763 1.00 97.06 93 HIS A O 1
ATOM 719 N N . GLY A 1 94 ? 3.760 1.995 -12.011 1.00 96.94 94 GLY A N 1
ATOM 720 C CA . GLY A 1 94 ? 3.436 1.013 -10.986 1.00 96.94 94 GLY A CA 1
ATOM 721 C C . GLY A 1 94 ? 2.439 1.563 -9.977 1.00 96.94 94 GLY A C 1
ATOM 722 O O . GLY A 1 94 ? 1.420 0.926 -9.737 1.00 96.94 94 GLY A O 1
ATOM 723 N N . TYR A 1 95 ? 2.655 2.788 -9.489 1.00 97.56 95 TYR A N 1
ATOM 724 C CA . TYR A 1 95 ? 1.771 3.421 -8.508 1.00 97.56 95 TYR A CA 1
ATOM 725 C C . TYR A 1 95 ? 0.367 3.613 -9.079 1.00 97.56 95 TYR A C 1
ATOM 727 O O . TYR A 1 95 ? -0.642 3.289 -8.455 1.00 97.56 95 TYR A O 1
ATOM 735 N N . THR A 1 96 ? 0.300 4.104 -10.316 1.00 96.81 96 THR A N 1
ATOM 736 C CA . THR A 1 96 ? -0.973 4.294 -11.015 1.00 96.81 96 THR A CA 1
ATOM 737 C C . THR A 1 96 ? -1.690 2.962 -11.235 1.00 96.81 96 THR A C 1
ATOM 739 O O . THR A 1 96 ? -2.917 2.897 -11.146 1.00 96.81 96 THR A O 1
ATOM 742 N N . LEU A 1 97 ? -0.943 1.902 -11.550 1.00 96.56 97 LEU A N 1
ATOM 743 C CA . LEU A 1 97 ? -1.488 0.576 -11.809 1.00 96.56 97 LEU A CA 1
ATOM 744 C C . LEU A 1 97 ? -2.031 -0.072 -10.533 1.00 96.56 97 LEU A C 1
ATOM 746 O O . LEU A 1 97 ? -3.161 -0.556 -10.554 1.00 96.56 97 LEU A O 1
ATOM 750 N N . THR A 1 98 ? -1.277 -0.055 -9.430 1.00 96.94 98 THR A N 1
ATOM 751 C CA . THR A 1 98 ? -1.727 -0.649 -8.161 1.00 96.94 98 THR A CA 1
ATOM 752 C C . THR A 1 98 ? -2.946 0.074 -7.607 1.00 96.94 98 THR A C 1
ATOM 754 O O . THR A 1 98 ? -3.899 -0.584 -7.188 1.00 96.94 98 THR A O 1
ATOM 757 N N . LEU A 1 99 ? -2.973 1.408 -7.702 1.00 95.88 99 LEU A N 1
ATOM 758 C CA . LEU A 1 99 ? -4.129 2.210 -7.311 1.00 95.88 99 LEU A CA 1
ATOM 759 C C . LEU A 1 99 ? -5.381 1.824 -8.114 1.00 95.88 99 LEU A C 1
ATOM 761 O O . LEU A 1 99 ? -6.439 1.580 -7.541 1.00 95.88 99 LEU A O 1
ATOM 765 N N . LYS A 1 100 ? -5.262 1.713 -9.444 1.00 95.31 100 LYS A N 1
ATOM 766 C CA . LYS A 1 100 ? -6.374 1.299 -10.321 1.00 95.31 100 LYS A CA 1
ATOM 767 C C . LYS A 1 100 ? -6.819 -0.143 -10.099 1.00 95.31 100 LYS A C 1
ATOM 769 O O . LYS A 1 100 ? -7.981 -0.453 -10.332 1.00 95.31 100 LYS A O 1
ATOM 774 N N . ALA A 1 101 ? -5.907 -1.013 -9.679 1.00 95.75 101 ALA A N 1
ATOM 775 C CA . ALA A 1 101 ? -6.200 -2.405 -9.363 1.00 95.75 101 ALA A CA 1
ATOM 776 C C . ALA A 1 101 ? -6.884 -2.585 -7.993 1.00 95.75 101 ALA A C 1
ATOM 778 O O . ALA A 1 101 ? -7.223 -3.709 -7.640 1.00 95.75 101 ALA A O 1
ATOM 779 N N . GLY A 1 102 ? -7.108 -1.505 -7.233 1.00 94.81 102 GLY A N 1
ATOM 780 C CA . GLY A 1 102 ? -7.797 -1.553 -5.941 1.00 94.81 102 GLY A CA 1
ATOM 781 C C . GLY A 1 102 ? -6.906 -1.970 -4.768 1.00 94.81 102 GLY A C 1
ATOM 782 O O . GLY A 1 102 ? -7.414 -2.230 -3.677 1.00 94.81 102 GLY A O 1
ATOM 783 N N . PHE A 1 103 ? -5.584 -2.023 -4.959 1.00 96.19 103 PHE A N 1
ATOM 784 C CA . PHE A 1 103 ? -4.648 -2.243 -3.857 1.00 96.19 103 PHE A CA 1
ATOM 785 C C . PHE A 1 103 ? -4.554 -1.016 -2.954 1.00 96.19 103 PHE A C 1
ATOM 787 O O . PHE A 1 103 ? -4.972 0.089 -3.306 1.00 96.19 103 PHE A O 1
ATOM 794 N N . ASN A 1 104 ? -3.970 -1.211 -1.771 1.00 96.69 104 ASN A N 1
ATOM 795 C CA . ASN A 1 104 ? -3.685 -0.112 -0.863 1.00 96.69 104 ASN A CA 1
ATOM 796 C C . ASN A 1 104 ? -2.875 0.991 -1.597 1.00 96.69 104 ASN A C 1
ATOM 798 O O . ASN A 1 104 ? -1.827 0.685 -2.173 1.00 96.69 104 ASN A O 1
ATOM 802 N N . PRO A 1 105 ? -3.301 2.270 -1.571 1.00 97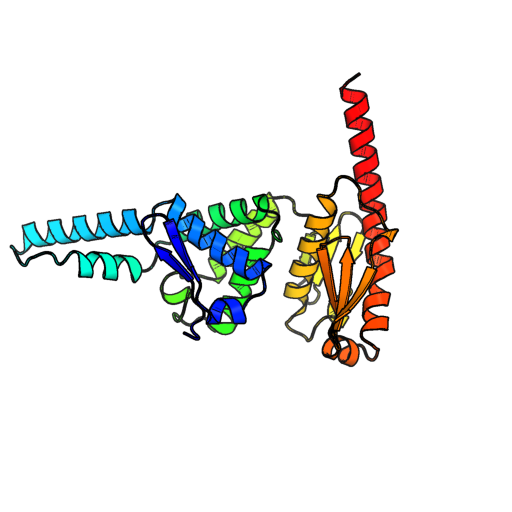.06 105 PRO A N 1
ATOM 803 C CA . PRO A 1 105 ? -2.594 3.374 -2.235 1.00 97.06 105 PRO A CA 1
ATOM 804 C C . PRO A 1 105 ? -1.152 3.569 -1.731 1.00 97.06 105 PRO A C 1
ATOM 806 O O . PRO A 1 105 ? -0.310 4.113 -2.438 1.00 97.06 105 PRO A O 1
ATOM 809 N N . TYR A 1 106 ? -0.838 3.086 -0.530 1.00 96.69 106 TYR A N 1
ATOM 810 C CA . TYR A 1 106 ? 0.495 3.106 0.068 1.00 96.69 106 TYR A CA 1
ATOM 811 C C . TYR A 1 106 ? 1.313 1.831 -0.215 1.00 96.69 106 TYR A C 1
ATOM 813 O O . TYR A 1 106 ? 2.435 1.722 0.268 1.00 96.69 106 TYR A O 1
ATOM 821 N N . SER A 1 107 ? 0.790 0.873 -0.993 1.00 96.25 107 SER A N 1
ATOM 822 C CA . SER A 1 107 ? 1.421 -0.419 -1.349 1.00 96.25 107 SER A CA 1
ATOM 823 C C . SER A 1 107 ? 2.898 -0.294 -1.725 1.00 96.25 107 SER A C 1
ATOM 825 O O . SER A 1 107 ? 3.766 -0.887 -1.082 1.00 96.25 107 SER A O 1
ATOM 827 N N . MET A 1 108 ? 3.196 0.525 -2.738 1.00 95.62 108 MET A N 1
ATOM 828 C CA . MET A 1 108 ? 4.569 0.742 -3.200 1.00 95.62 108 MET A CA 1
ATOM 829 C C . MET A 1 108 ? 5.441 1.430 -2.154 1.00 95.62 108 MET A C 1
ATOM 831 O O . MET A 1 108 ? 6.605 1.071 -2.010 1.00 95.62 108 MET A O 1
ATOM 835 N N . LEU A 1 109 ? 4.892 2.400 -1.413 1.00 94.56 109 LEU A N 1
ATOM 836 C CA . LEU A 1 109 ? 5.628 3.106 -0.363 1.00 94.56 109 LEU A CA 1
ATOM 837 C C . LEU A 1 109 ? 6.028 2.143 0.759 1.00 94.56 109 LEU A C 1
ATOM 839 O O . LEU A 1 109 ? 7.199 2.095 1.130 1.00 94.56 109 LEU A O 1
ATOM 843 N N . MET A 1 110 ? 5.081 1.337 1.243 1.00 93.25 110 MET A N 1
ATOM 844 C CA . MET A 1 110 ? 5.325 0.336 2.280 1.00 93.25 110 MET A CA 1
ATOM 845 C C . MET A 1 110 ? 6.323 -0.724 1.809 1.00 93.25 110 MET A C 1
ATOM 847 O O . MET A 1 110 ? 7.261 -1.039 2.539 1.00 93.25 110 MET A O 1
ATOM 851 N N . GLY A 1 111 ? 6.169 -1.237 0.582 1.00 91.81 111 GLY A N 1
ATOM 852 C CA . GLY A 1 111 ? 7.108 -2.198 0.001 1.00 91.81 111 GLY A CA 1
ATOM 853 C C . GLY A 1 111 ? 8.525 -1.626 -0.089 1.00 91.81 111 GLY A C 1
ATOM 854 O O . GLY A 1 111 ? 9.478 -2.263 0.358 1.00 91.81 111 GLY A O 1
ATOM 855 N N . MET A 1 112 ? 8.659 -0.389 -0.580 1.00 90.88 112 MET A N 1
ATOM 856 C CA . MET A 1 112 ? 9.934 0.326 -0.688 1.00 90.88 112 MET A CA 1
ATOM 857 C C . MET A 1 112 ? 10.605 0.532 0.675 1.00 90.88 112 MET A C 1
ATOM 859 O O . MET A 1 112 ? 11.787 0.230 0.833 1.00 90.88 112 MET A O 1
ATOM 863 N N . GLN A 1 113 ? 9.854 1.015 1.668 1.00 88.69 113 GLN A N 1
ATOM 864 C CA . GLN A 1 113 ? 10.352 1.222 3.031 1.00 88.69 113 GLN A CA 1
ATOM 865 C C . GLN A 1 113 ? 10.810 -0.097 3.656 1.00 88.69 113 GLN A C 1
ATOM 867 O O . GLN A 1 113 ? 11.921 -0.184 4.174 1.00 88.69 113 GLN A O 1
ATOM 872 N N . ARG A 1 114 ? 9.998 -1.152 3.533 1.00 86.00 114 ARG A N 1
ATOM 873 C CA . ARG A 1 114 ? 10.301 -2.476 4.084 1.00 86.00 114 ARG A CA 1
ATOM 874 C C . ARG A 1 114 ? 11.563 -3.086 3.473 1.00 86.00 114 ARG A C 1
ATOM 876 O O . ARG A 1 114 ? 12.365 -3.690 4.181 1.00 86.00 114 ARG A O 1
ATOM 883 N N . LEU A 1 115 ? 11.760 -2.920 2.167 1.00 84.94 115 LEU A N 1
ATOM 884 C CA . LEU A 1 115 ? 12.996 -3.335 1.507 1.00 84.94 115 LEU A CA 1
ATOM 885 C C . LEU A 1 115 ? 14.189 -2.523 2.020 1.00 84.94 115 LEU A C 1
ATOM 887 O O . LEU A 1 115 ? 15.225 -3.109 2.333 1.00 84.94 115 LEU A O 1
ATOM 891 N N . ALA A 1 116 ? 14.054 -1.196 2.118 1.00 82.81 116 ALA A N 1
ATOM 892 C CA . ALA A 1 116 ? 15.127 -0.305 2.564 1.00 82.81 116 ALA A CA 1
ATOM 893 C C . ALA A 1 116 ? 15.572 -0.596 4.009 1.00 82.81 116 ALA A C 1
ATOM 895 O O . ALA A 1 116 ? 16.759 -0.513 4.323 1.00 82.81 116 ALA A O 1
ATOM 896 N N . GLU A 1 117 ? 14.637 -0.990 4.878 1.00 78.81 117 GLU A N 1
ATOM 897 C CA . GLU A 1 117 ? 14.928 -1.414 6.251 1.00 78.81 117 GLU A CA 1
ATOM 898 C C . GLU A 1 117 ? 15.822 -2.659 6.305 1.00 78.81 117 GLU A C 1
ATOM 900 O O . GLU A 1 117 ? 16.744 -2.717 7.119 1.00 78.81 117 GLU A O 1
ATOM 905 N N . VAL A 1 118 ? 15.570 -3.649 5.442 1.00 73.44 118 VAL A N 1
ATOM 906 C CA . VAL A 1 118 ? 16.313 -4.922 5.444 1.00 73.44 118 VAL A CA 1
ATOM 907 C C . VAL A 1 118 ? 17.625 -4.832 4.680 1.00 73.44 118 VAL A C 1
ATOM 909 O O . VAL A 1 118 ? 18.592 -5.492 5.057 1.00 73.44 118 VAL A O 1
ATOM 912 N N . SER A 1 119 ? 17.699 -4.000 3.641 1.00 68.88 119 SER A N 1
ATOM 913 C CA . SER A 1 119 ? 18.957 -3.793 2.927 1.00 68.88 119 SER A CA 1
ATOM 914 C C . SER A 1 119 ? 19.977 -3.027 3.768 1.00 68.88 119 SER A C 1
ATOM 916 O O . SER A 1 119 ? 21.170 -3.126 3.488 1.00 68.88 119 SER A O 1
ATOM 918 N N . GLY A 1 120 ? 19.557 -2.266 4.787 1.00 59.88 120 GLY A N 1
ATOM 919 C CA . GLY A 1 120 ? 20.459 -1.430 5.587 1.00 59.88 120 GLY A CA 1
ATOM 920 C C . GLY A 1 120 ? 21.223 -0.403 4.740 1.00 59.88 120 GLY A C 1
ATOM 921 O O . GLY A 1 120 ? 22.327 -0.009 5.107 1.00 59.88 120 GLY A O 1
ATOM 922 N N . GLY A 1 121 ? 20.677 -0.033 3.574 1.00 53.22 121 GLY A N 1
ATOM 923 C CA . GLY A 1 121 ? 21.357 0.798 2.576 1.00 53.22 121 GLY A CA 1
ATOM 924 C C . GL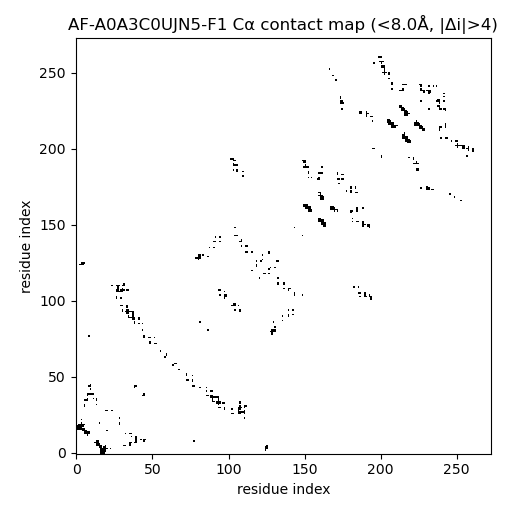Y A 1 121 ? 22.405 0.065 1.726 1.00 53.22 121 GLY A C 1
ATOM 925 O O . GLY A 1 121 ? 23.172 0.718 1.024 1.00 53.22 121 GLY A O 1
ATOM 926 N N . SER A 1 122 ? 22.471 -1.269 1.780 1.00 48.28 122 SER A N 1
ATOM 927 C CA . SER A 1 122 ? 23.384 -2.067 0.956 1.00 48.28 122 SER A CA 1
ATOM 928 C C . SER A 1 122 ? 22.848 -2.309 -0.464 1.00 48.28 122 SER A C 1
ATOM 930 O O . SER A 1 122 ? 21.652 -2.507 -0.671 1.00 48.28 122 SER A O 1
ATOM 932 N N . ASP A 1 123 ? 23.762 -2.345 -1.439 1.00 56.06 123 ASP A N 1
ATOM 933 C CA . ASP A 1 123 ? 23.518 -2.618 -2.869 1.00 56.06 123 ASP A CA 1
ATOM 934 C C . ASP A 1 123 ? 23.234 -4.118 -3.157 1.00 56.06 123 ASP A C 1
ATOM 936 O O . ASP A 1 123 ? 23.619 -4.639 -4.203 1.00 56.06 123 ASP A O 1
ATOM 940 N N . PHE A 1 124 ? 22.603 -4.851 -2.233 1.00 50.81 124 PHE A N 1
ATOM 941 C CA . PHE A 1 124 ? 22.276 -6.277 -2.395 1.00 50.81 124 PHE A CA 1
ATOM 942 C C . PHE A 1 124 ? 20.761 -6.502 -2.556 1.00 50.81 124 PHE A C 1
ATOM 944 O O . PHE A 1 124 ? 19.941 -5.742 -2.042 1.00 50.81 124 PHE A O 1
ATOM 951 N N . GLY A 1 125 ? 20.375 -7.566 -3.271 1.00 62.66 125 GLY A N 1
ATOM 952 C CA . GLY A 1 125 ? 18.970 -7.861 -3.588 1.00 62.66 125 GLY A CA 1
ATOM 953 C C . GLY A 1 125 ? 18.388 -6.882 -4.614 1.00 62.66 125 GLY A C 1
ATOM 954 O O . GLY A 1 125 ? 19.106 -6.435 -5.506 1.00 62.66 125 GLY A O 1
ATOM 955 N N . MET A 1 126 ? 17.106 -6.516 -4.488 1.00 64.25 126 MET A N 1
ATOM 956 C CA . MET A 1 126 ? 16.437 -5.629 -5.460 1.00 64.25 126 MET A CA 1
ATOM 957 C C . MET A 1 126 ? 17.134 -4.270 -5.650 1.00 64.25 126 MET A C 1
ATOM 959 O O . MET A 1 126 ? 17.127 -3.726 -6.748 1.00 64.25 126 MET A O 1
ATOM 963 N N . PHE A 1 127 ? 17.808 -3.720 -4.634 1.00 64.44 127 PHE A N 1
ATOM 964 C CA . PHE A 1 127 ? 18.498 -2.431 -4.789 1.00 64.44 127 PHE A CA 1
ATOM 965 C C . PHE A 1 127 ? 19.801 -2.510 -5.595 1.00 64.44 127 PHE A C 1
ATOM 967 O O . PHE A 1 127 ? 20.289 -1.479 -6.056 1.00 64.44 127 PHE A O 1
ATOM 974 N N . ALA A 1 128 ? 20.338 -3.714 -5.825 1.00 63.50 128 ALA A N 1
ATOM 975 C CA . ALA A 1 128 ? 21.514 -3.913 -6.670 1.00 63.50 128 ALA A CA 1
ATOM 976 C C . ALA A 1 128 ? 21.265 -3.443 -8.114 1.00 63.50 128 ALA A C 1
ATOM 978 O O . ALA A 1 128 ? 22.152 -2.850 -8.738 1.00 63.50 128 ALA A O 1
ATOM 979 N N . SER A 1 129 ? 20.055 -3.699 -8.625 1.00 60.78 129 SER A N 1
ATOM 980 C CA . SER A 1 129 ? 19.571 -3.278 -9.943 1.00 60.78 129 SER A CA 1
ATOM 981 C C . SER A 1 129 ? 18.707 -2.008 -9.896 1.00 60.78 129 SER A C 1
ATOM 983 O O . SER A 1 129 ? 18.709 -1.265 -10.881 1.00 60.78 129 SER A O 1
ATOM 985 N N . HIS A 1 130 ? 18.055 -1.709 -8.762 1.00 68.00 130 HIS A N 1
ATOM 986 C CA . HIS A 1 130 ? 17.123 -0.582 -8.588 1.00 68.00 130 HIS A CA 1
ATOM 987 C C . HIS A 1 130 ? 17.566 0.401 -7.477 1.00 68.00 130 HIS A C 1
ATOM 989 O O . HIS A 1 130 ? 17.091 0.304 -6.346 1.00 68.00 130 HIS A O 1
ATOM 995 N N . PRO A 1 131 ? 18.466 1.362 -7.744 1.00 73.25 131 PRO A N 1
ATOM 996 C CA . PRO A 1 131 ? 19.084 2.195 -6.703 1.00 73.25 131 PRO A CA 1
ATOM 997 C C . PRO A 1 131 ? 18.168 3.310 -6.134 1.00 73.25 131 PRO A C 1
ATOM 999 O O . PRO A 1 131 ? 17.074 3.563 -6.634 1.00 73.25 131 PRO A O 1
ATOM 1002 N N . GLU A 1 132 ? 18.671 4.038 -5.123 1.00 78.94 132 GLU A N 1
ATOM 1003 C CA . GLU A 1 132 ? 18.122 5.305 -4.573 1.00 78.94 132 GLU A CA 1
ATOM 1004 C C . GLU A 1 132 ? 16.775 5.203 -3.804 1.00 78.94 132 GLU A C 1
ATOM 1006 O O . GLU A 1 132 ? 15.826 5.935 -4.115 1.00 78.94 132 GLU A O 1
ATOM 1011 N N . PRO A 1 133 ? 16.666 4.366 -2.750 1.00 81.38 133 PRO A N 1
ATOM 1012 C CA . PRO A 1 133 ? 15.416 4.187 -2.001 1.00 81.38 133 PRO A CA 1
ATOM 1013 C C . PRO A 1 133 ? 14.848 5.494 -1.422 1.00 81.38 133 PRO A C 1
ATOM 1015 O O . PRO A 1 133 ? 13.650 5.740 -1.526 1.00 81.38 133 PRO A O 1
ATOM 1018 N N . GLU A 1 134 ? 15.683 6.380 -0.872 1.00 83.75 134 GLU A N 1
ATOM 1019 C CA . GLU A 1 134 ? 15.216 7.632 -0.251 1.00 83.75 134 GLU A CA 1
ATOM 1020 C C . GLU A 1 134 ? 14.572 8.603 -1.253 1.00 83.75 134 GLU A C 1
ATOM 1022 O O . GLU A 1 134 ? 13.549 9.230 -0.965 1.00 83.75 134 GLU A O 1
ATOM 1027 N N . VAL A 1 135 ? 15.154 8.728 -2.450 1.00 88.12 135 VAL A N 1
ATOM 1028 C CA . VAL A 1 135 ? 14.620 9.593 -3.514 1.00 88.12 135 VAL A CA 1
ATOM 1029 C C . VAL A 1 135 ? 13.297 9.031 -4.030 1.00 88.12 135 VAL A C 1
ATOM 1031 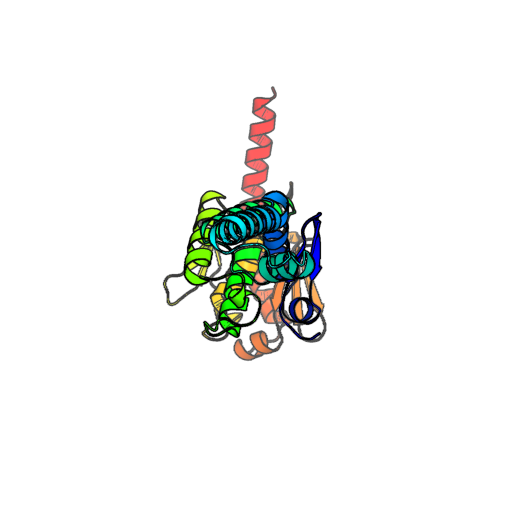O O . VAL A 1 135 ? 12.343 9.782 -4.243 1.00 88.12 135 VAL A O 1
ATOM 1034 N N . ARG A 1 136 ? 13.218 7.707 -4.193 1.00 91.19 136 ARG A N 1
ATOM 1035 C CA . ARG A 1 136 ? 12.008 7.012 -4.647 1.00 91.19 136 ARG A CA 1
ATOM 1036 C C . ARG A 1 136 ? 10.879 7.100 -3.623 1.00 91.19 136 ARG A C 1
ATOM 1038 O O . ARG A 1 136 ? 9.754 7.410 -4.003 1.00 91.19 136 ARG A O 1
ATOM 1045 N N . ILE A 1 137 ? 11.180 6.970 -2.328 1.00 91.06 137 ILE A N 1
ATOM 1046 C CA . ILE A 1 137 ? 10.219 7.204 -1.236 1.00 91.06 137 ILE A CA 1
ATOM 1047 C C . ILE A 1 137 ? 9.612 8.610 -1.335 1.00 91.06 137 ILE A C 1
ATOM 1049 O O . ILE A 1 137 ? 8.388 8.747 -1.331 1.00 91.06 137 ILE A O 1
ATOM 1053 N N . LYS A 1 138 ? 10.437 9.652 -1.510 1.00 92.44 138 LYS A N 1
ATOM 1054 C CA . LYS A 1 138 ? 9.943 11.035 -1.660 1.00 92.44 138 LYS A CA 1
ATOM 1055 C C . LYS A 1 138 ? 9.046 11.210 -2.890 1.00 92.44 138 LYS A C 1
ATOM 1057 O O . LYS A 1 138 ? 8.041 11.916 -2.826 1.00 92.44 138 LYS A O 1
ATOM 1062 N N . ARG A 1 139 ? 9.377 10.564 -4.013 1.00 94.62 139 ARG A N 1
ATOM 1063 C CA . ARG A 1 139 ? 8.536 10.585 -5.225 1.00 94.62 139 ARG A CA 1
ATOM 1064 C C . ARG A 1 139 ? 7.190 9.901 -4.995 1.00 94.62 139 ARG A C 1
ATOM 1066 O O . ARG A 1 139 ? 6.162 10.485 -5.333 1.00 94.62 139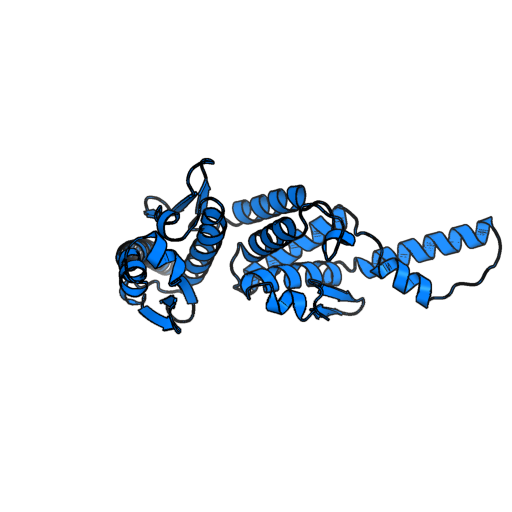 ARG A O 1
ATOM 1073 N N . LEU A 1 140 ? 7.193 8.715 -4.384 1.00 95.56 140 LEU A N 1
ATOM 1074 C CA . LEU A 1 140 ? 5.980 7.968 -4.040 1.00 95.56 140 LEU A CA 1
ATOM 1075 C C . LEU A 1 140 ? 5.063 8.784 -3.121 1.00 95.56 140 LEU A C 1
ATOM 1077 O O . LEU A 1 140 ? 3.872 8.897 -3.400 1.00 95.56 140 LEU A O 1
ATOM 1081 N N . GLN A 1 141 ? 5.617 9.440 -2.096 1.00 93.44 141 GLN A N 1
ATOM 1082 C CA . GLN A 1 141 ? 4.872 10.380 -1.247 1.00 93.44 141 GLN A CA 1
ATOM 1083 C C . GLN A 1 141 ? 4.236 11.513 -2.070 1.00 93.44 141 GLN A C 1
ATOM 1085 O O . GLN A 1 141 ? 3.070 11.850 -1.866 1.00 93.44 141 GLN A O 1
ATOM 1090 N N . GLY A 1 142 ? 4.959 12.054 -3.055 1.00 95.25 142 GLY A N 1
ATOM 1091 C CA . GLY A 1 142 ? 4.425 13.050 -3.983 1.00 95.25 142 GLY A CA 1
ATOM 1092 C C . GLY A 1 142 ? 3.277 12.532 -4.861 1.00 95.25 142 GLY A C 1
ATOM 1093 O O . GLY A 1 142 ? 2.325 13.270 -5.116 1.00 95.25 142 GLY A O 1
ATOM 1094 N N . TYR A 1 143 ? 3.324 11.277 -5.321 1.00 95.62 143 TYR A N 1
ATOM 1095 C CA . TYR A 1 143 ? 2.222 10.670 -6.081 1.00 95.62 143 TYR A CA 1
ATOM 1096 C C . TYR A 1 143 ? 0.980 10.450 -5.213 1.00 95.62 143 TYR A C 1
ATOM 1098 O O . TYR A 1 143 ? -0.131 10.773 -5.643 1.00 95.62 143 TYR A O 1
ATOM 1106 N N . ILE A 1 144 ? 1.174 9.981 -3.981 1.00 94.94 144 ILE A N 1
ATOM 1107 C CA . ILE A 1 144 ? 0.110 9.805 -2.987 1.00 94.94 144 ILE A CA 1
ATOM 1108 C C . ILE A 1 144 ? -0.571 11.143 -2.692 1.00 94.94 144 ILE A C 1
ATOM 1110 O O . ILE A 1 144 ? -1.793 11.245 -2.782 1.00 94.94 144 ILE A O 1
ATOM 1114 N N . GLN A 1 145 ? 0.212 12.194 -2.431 1.00 92.44 145 GLN A N 1
ATOM 1115 C CA . GLN A 1 145 ? -0.320 13.531 -2.164 1.00 92.44 145 GLN A CA 1
ATOM 1116 C C . GLN A 1 145 ? -1.153 14.061 -3.340 1.00 92.44 145 GLN A C 1
ATOM 1118 O O . GLN A 1 145 ? -2.252 14.573 -3.144 1.00 92.44 145 GLN A O 1
ATOM 1123 N N . LYS A 1 146 ? -0.669 13.890 -4.578 1.00 94.88 146 LYS A N 1
ATOM 1124 C CA . LYS A 1 146 ? -1.401 14.293 -5.793 1.00 94.88 146 LYS A CA 1
ATOM 1125 C C . LYS A 1 146 ? -2.686 13.498 -6.024 1.00 94.88 146 LYS A C 1
ATOM 1127 O O . LYS A 1 146 ? -3.568 13.983 -6.722 1.00 94.88 146 LYS A O 1
ATOM 1132 N N . SER A 1 147 ? -2.784 12.293 -5.466 1.00 93.94 147 SER A N 1
ATOM 1133 C CA . SER A 1 147 ? -3.948 11.416 -5.630 1.00 93.94 147 SER A CA 1
ATOM 1134 C C . SER A 1 147 ? -5.065 11.702 -4.626 1.00 93.94 147 SER A C 1
ATOM 1136 O O . SER A 1 147 ? -6.103 11.054 -4.694 1.00 93.94 147 SER A O 1
ATOM 1138 N N . ASN A 1 148 ? -4.863 12.665 -3.716 1.00 91.62 148 ASN A N 1
ATOM 1139 C CA . ASN A 1 148 ? -5.835 13.076 -2.703 1.00 91.62 148 ASN A CA 1
ATOM 1140 C C . ASN A 1 148 ? -6.415 11.889 -1.909 1.00 91.62 148 ASN A C 1
ATOM 1142 O O . ASN A 1 148 ? -7.629 11.724 -1.788 1.00 91.62 148 ASN A O 1
ATOM 1146 N N . ILE A 1 149 ? -5.527 11.020 -1.422 1.00 93.75 149 ILE A N 1
ATOM 1147 C CA . ILE A 1 149 ? -5.897 9.832 -0.648 1.00 93.75 149 ILE A CA 1
ATOM 1148 C C . ILE A 1 149 ? -6.392 10.255 0.741 1.00 93.75 149 ILE A C 1
ATOM 1150 O O . ILE A 1 149 ? -5.695 10.981 1.449 1.00 93.75 149 ILE A O 1
ATOM 1154 N N . HIS A 1 150 ? -7.575 9.769 1.126 1.00 94.19 150 HIS A N 1
ATOM 1155 C CA . HIS A 1 150 ? -8.161 9.943 2.456 1.00 94.19 150 HIS A CA 1
ATOM 1156 C C . HIS A 1 150 ? -8.532 8.583 3.072 1.00 94.19 150 HIS A C 1
ATOM 1158 O O . HIS A 1 150 ? -9.003 7.708 2.337 1.00 94.19 150 HIS A O 1
ATOM 1164 N N . PRO A 1 151 ? -8.346 8.396 4.394 1.00 95.88 151 PRO A N 1
ATOM 1165 C CA . PRO A 1 151 ? -7.747 9.340 5.350 1.00 95.88 151 PRO A CA 1
ATOM 1166 C C . PRO A 1 151 ? -6.239 9.560 5.103 1.00 95.88 151 PRO A C 1
ATOM 1168 O O . PRO A 1 151 ? -5.551 8.685 4.583 1.00 95.88 151 PRO A O 1
ATOM 1171 N N . GLN A 1 152 ? -5.717 10.733 5.471 1.00 94.50 152 GLN A N 1
ATOM 1172 C CA . GLN A 1 152 ? -4.303 11.092 5.317 1.00 94.50 152 GLN A CA 1
ATOM 1173 C C . GLN A 1 152 ? -3.478 10.637 6.521 1.00 94.50 152 GLN A C 1
ATOM 1175 O O . GLN A 1 152 ? -3.904 10.792 7.663 1.00 94.50 152 GLN A O 1
ATOM 1180 N N . VAL A 1 153 ? -2.266 10.139 6.272 1.00 93.12 153 VAL A N 1
ATOM 1181 C CA . VAL A 1 153 ? -1.271 9.870 7.320 1.00 93.12 153 VAL A CA 1
ATOM 1182 C C . VAL A 1 153 ? -0.486 11.148 7.608 1.00 93.12 153 VAL A C 1
ATOM 1184 O O . VAL A 1 153 ? 0.150 11.699 6.710 1.00 93.12 153 VAL A O 1
ATOM 1187 N N . VAL A 1 154 ? -0.510 11.606 8.859 1.00 91.00 154 VAL A N 1
ATOM 1188 C CA . VAL A 1 154 ? 0.206 12.801 9.325 1.00 91.00 154 VAL A CA 1
ATOM 1189 C C . VAL A 1 154 ? 1.199 12.400 10.413 1.00 91.00 154 VAL A C 1
ATOM 1191 O O . VAL A 1 154 ? 0.842 11.700 11.359 1.00 91.00 154 VAL A O 1
ATOM 1194 N N . THR A 1 155 ? 2.444 12.860 10.285 1.00 85.50 155 THR A N 1
ATOM 1195 C CA . THR A 1 155 ? 3.512 12.660 11.275 1.00 85.50 155 THR A CA 1
ATOM 1196 C C . THR A 1 155 ? 4.099 14.002 11.701 1.00 85.50 155 THR A C 1
ATOM 1198 O O . THR A 1 155 ? 4.315 14.878 10.864 1.00 85.50 155 THR A O 1
ATOM 1201 N N . ASP A 1 156 ? 4.360 14.167 12.996 1.00 80.69 156 ASP A N 1
ATOM 1202 C CA . ASP A 1 156 ? 5.095 15.314 13.557 1.00 80.69 156 ASP A CA 1
ATOM 1203 C C . ASP A 1 156 ? 6.514 14.930 14.018 1.00 80.69 156 ASP A C 1
ATOM 1205 O O . ASP A 1 156 ? 7.193 15.691 14.707 1.00 80.69 156 ASP A O 1
ATOM 1209 N N . GLY A 1 157 ? 6.980 13.740 13.620 1.00 73.62 157 GLY A N 1
ATOM 1210 C CA . GLY A 1 157 ? 8.282 13.190 13.996 1.00 73.62 157 GLY A CA 1
ATOM 1211 C C . GLY A 1 157 ? 8.309 12.521 15.373 1.00 73.62 157 GLY A C 1
ATOM 1212 O O . GLY A 1 157 ? 9.267 11.809 15.667 1.00 73.62 157 GLY A O 1
ATOM 1213 N N . GLN A 1 158 ? 7.270 12.697 16.195 1.00 73.19 158 GLN A N 1
ATOM 1214 C CA . GLN A 1 158 ? 7.118 12.029 17.495 1.00 73.19 158 GLN A CA 1
ATOM 1215 C C . GLN A 1 158 ? 5.888 11.121 17.532 1.00 73.19 158 GLN A C 1
ATOM 1217 O O . GLN A 1 158 ? 5.903 10.070 18.170 1.00 73.19 158 GLN A O 1
ATOM 1222 N N . SER A 1 159 ? 4.833 11.513 16.828 1.00 81.12 159 SER A N 1
ATOM 1223 C CA . SER A 1 159 ? 3.569 10.807 16.732 1.00 81.12 159 SER A CA 1
ATOM 1224 C C . SER A 1 159 ? 3.138 10.666 15.276 1.00 81.12 159 SER A C 1
ATOM 1226 O O . SER A 1 159 ? 3.495 11.464 14.407 1.00 81.12 159 SER A O 1
ATOM 1228 N N . VAL A 1 160 ? 2.362 9.617 15.019 1.00 88.81 160 VAL A N 1
ATOM 1229 C CA . VAL A 1 160 ? 1.689 9.390 13.742 1.00 88.81 160 VAL A CA 1
ATOM 1230 C C . VAL A 1 160 ? 0.199 9.338 14.025 1.00 88.81 160 VAL A C 1
ATOM 1232 O O . VAL A 1 160 ? -0.209 8.720 15.008 1.00 88.81 160 VAL A O 1
ATOM 1235 N N . ARG A 1 161 ? -0.598 9.966 13.164 1.00 91.75 161 ARG A N 1
ATOM 1236 C CA . ARG A 1 161 ? -2.058 9.976 13.244 1.00 91.75 161 ARG A CA 1
ATOM 1237 C C . ARG A 1 161 ? -2.691 9.899 11.865 1.00 91.75 161 ARG A C 1
ATOM 1239 O O . ARG A 1 161 ? -2.062 10.274 10.873 1.00 91.75 161 ARG A O 1
ATOM 1246 N N . LEU A 1 162 ? -3.938 9.442 11.803 1.00 94.94 162 LEU A N 1
ATOM 1247 C CA . LEU A 1 162 ? -4.764 9.617 10.608 1.00 94.94 162 LEU A CA 1
ATOM 1248 C C . LEU A 1 162 ? -5.629 10.852 10.744 1.00 94.94 162 LEU A C 1
ATOM 1250 O O . LEU A 1 162 ? -6.075 11.159 11.847 1.00 94.94 162 LEU A O 1
ATOM 1254 N N . VAL A 1 163 ? -5.874 11.524 9.623 1.00 94.88 163 VAL A N 1
ATOM 1255 C CA . VAL A 1 163 ? -6.740 12.700 9.544 1.00 94.88 163 VAL A CA 1
ATOM 1256 C C . VAL A 1 163 ? -7.662 12.586 8.334 1.00 94.88 163 VAL A C 1
ATOM 1258 O O . VAL A 1 163 ? -7.209 12.344 7.214 1.00 94.88 163 VAL A O 1
ATOM 1261 N N . ASP A 1 164 ? -8.958 12.792 8.549 1.00 95.38 164 ASP A N 1
ATOM 1262 C CA . ASP A 1 164 ? -9.976 12.845 7.497 1.00 95.38 164 ASP A CA 1
ATOM 1263 C C . ASP A 1 164 ? -11.014 13.925 7.819 1.00 95.38 164 ASP A C 1
ATOM 1265 O O . ASP A 1 164 ? -12.007 13.691 8.510 1.00 95.38 164 ASP A O 1
ATOM 1269 N N . GLY A 1 165 ? -10.734 15.155 7.384 1.00 90.81 165 GLY A N 1
ATOM 1270 C CA . GLY A 1 165 ? -11.484 16.325 7.835 1.00 90.81 165 GLY A CA 1
ATOM 1271 C C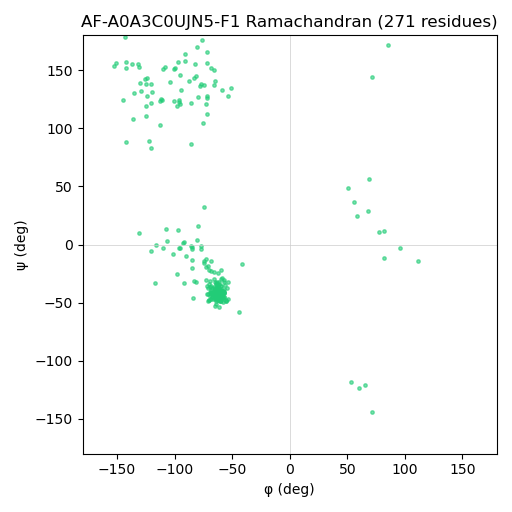 . GLY A 1 165 ? -11.262 16.573 9.329 1.00 90.81 165 GLY A C 1
ATOM 1272 O O . GLY A 1 165 ? -10.130 16.784 9.756 1.00 90.81 165 GLY A O 1
ATOM 1273 N N . GLU A 1 166 ? -12.343 16.557 10.109 1.00 91.00 166 GLU A N 1
ATOM 1274 C CA . GLU A 1 166 ? -12.301 16.707 11.574 1.00 91.00 166 GLU A CA 1
ATOM 1275 C C . GLU A 1 166 ? -12.034 15.383 12.306 1.00 91.00 166 GLU A C 1
ATOM 1277 O O . GLU A 1 166 ? -11.725 15.395 13.496 1.00 91.00 166 GLU A O 1
ATOM 1282 N N . TRP A 1 167 ? -12.144 14.243 11.615 1.00 94.81 167 TRP A N 1
ATOM 1283 C CA . TRP A 1 167 ? -11.891 12.937 12.215 1.00 94.81 167 TRP A CA 1
ATOM 1284 C C . TRP A 1 167 ? -10.390 12.670 12.336 1.00 94.81 167 TRP A C 1
ATOM 1286 O O . TRP A 1 167 ? -9.636 12.891 11.380 1.00 94.81 167 TRP A O 1
ATOM 1296 N N . THR A 1 168 ? -9.966 12.142 13.487 1.00 94.00 168 THR A N 1
ATOM 1297 C CA . THR A 1 168 ? -8.586 11.708 13.723 1.00 94.00 168 THR A CA 1
ATOM 1298 C C . THR A 1 168 ? -8.509 10.312 14.330 1.00 94.00 168 THR A C 1
ATOM 1300 O O . THR A 1 168 ? -9.434 9.850 14.995 1.00 94.00 168 THR A O 1
ATOM 1303 N N . PHE A 1 169 ? -7.372 9.644 14.116 1.00 91.94 169 PHE A N 1
ATOM 1304 C CA . PHE A 1 169 ? -7.048 8.368 14.757 1.00 91.94 169 PHE A CA 1
ATOM 1305 C C . PHE A 1 169 ? -5.600 8.372 15.244 1.00 91.94 169 PHE A C 1
ATOM 1307 O O . PHE A 1 169 ? -4.668 8.296 14.442 1.00 91.94 169 PHE A O 1
ATOM 1314 N N . ASP A 1 170 ? -5.418 8.440 16.563 1.00 83.81 170 ASP A N 1
ATOM 1315 C CA . ASP A 1 170 ? -4.107 8.605 17.215 1.00 83.81 170 ASP A CA 1
ATOM 1316 C C . ASP A 1 170 ? -3.605 7.310 17.889 1.00 83.81 170 ASP A C 1
ATOM 1318 O O . ASP A 1 170 ? -2.550 7.272 18.522 1.00 83.81 170 ASP A O 1
ATOM 1322 N N . SER A 1 171 ? -4.351 6.205 17.769 1.00 73.31 171 SER A N 1
ATOM 1323 C CA . SER A 1 171 ? -4.157 5.007 18.606 1.00 73.31 171 SER A CA 1
ATOM 1324 C C . SER A 1 171 ? -2.994 4.093 18.178 1.00 73.31 171 SER A C 1
ATOM 1326 O O . SER A 1 171 ? -2.896 2.946 18.618 1.00 73.31 171 SER A O 1
ATOM 1328 N N . PHE A 1 172 ? -2.078 4.580 17.338 1.00 77.81 172 PHE A N 1
ATOM 1329 C CA . PHE A 1 172 ? -0.967 3.786 16.800 1.00 77.81 172 PHE A CA 1
ATOM 1330 C C . PHE A 1 172 ? 0.078 3.396 17.843 1.00 77.81 172 PHE A C 1
ATOM 1332 O O . PHE A 1 172 ? 0.773 2.395 17.658 1.00 77.81 172 PHE A O 1
ATOM 1339 N N . ALA A 1 173 ? 0.170 4.130 18.954 1.00 69.81 173 ALA A N 1
ATOM 1340 C CA . ALA A 1 173 ? 1.030 3.766 20.078 1.00 69.81 173 ALA A CA 1
ATOM 1341 C C . ALA A 1 173 ? 0.666 2.382 20.645 1.00 69.81 173 ALA A C 1
ATOM 1343 O O . ALA A 1 173 ? 1.548 1.574 20.905 1.00 69.81 173 ALA A O 1
ATOM 1344 N N . ALA A 1 174 ? -0.629 2.059 20.737 1.00 65.62 174 ALA A N 1
ATOM 1345 C CA . ALA A 1 174 ? -1.086 0.748 21.206 1.00 65.62 174 ALA A CA 1
ATOM 1346 C C . ALA A 1 174 ? -0.840 -0.378 20.181 1.00 65.62 174 ALA A C 1
ATOM 1348 O O . ALA A 1 174 ? -0.813 -1.556 20.529 1.00 65.62 174 ALA A O 1
ATOM 1349 N N . LEU A 1 175 ? -0.644 -0.018 18.910 1.00 68.38 175 LEU A N 1
ATOM 1350 C CA . LEU A 1 175 ? -0.378 -0.944 17.810 1.00 68.38 175 LEU A CA 1
ATOM 1351 C C . LEU A 1 175 ? 1.122 -1.105 17.515 1.00 68.38 175 LEU A C 1
ATOM 1353 O O . LEU A 1 175 ? 1.490 -1.896 16.648 1.00 68.38 175 LEU A O 1
ATOM 1357 N N . SER A 1 176 ? 2.021 -0.390 18.192 1.00 63.62 176 SER A N 1
ATOM 1358 C CA . SER A 1 176 ? 3.438 -0.363 17.815 1.00 63.62 176 SER A CA 1
ATOM 1359 C C . SER A 1 176 ? 4.396 -0.456 19.005 1.00 63.62 176 SER A C 1
ATOM 1361 O O . SER A 1 176 ? 4.067 -0.113 20.131 1.00 63.62 176 SER A O 1
ATOM 1363 N N . GLY A 1 177 ? 5.612 -0.943 18.738 1.00 58.66 177 GLY A N 1
ATOM 1364 C CA . GLY A 1 177 ? 6.807 -0.514 19.476 1.00 58.66 177 GLY A CA 1
ATOM 1365 C C . GLY A 1 177 ? 7.448 0.673 18.743 1.00 58.66 177 GLY A C 1
ATOM 1366 O O . GLY A 1 177 ? 7.147 0.866 17.564 1.00 58.66 177 GLY A O 1
ATOM 1367 N N . GLU A 1 178 ? 8.342 1.420 19.405 1.00 49.69 178 GLU A N 1
ATOM 1368 C CA . GLU A 1 178 ? 8.861 2.772 19.062 1.00 49.69 178 GLU A CA 1
ATOM 1369 C C . GLU A 1 178 ? 9.200 3.092 17.581 1.00 49.69 178 GLU A C 1
ATOM 1371 O O . GLU A 1 178 ? 9.297 4.261 17.230 1.00 49.69 178 GLU A O 1
ATOM 1376 N N . ARG A 1 179 ? 9.360 2.108 16.680 1.00 52.50 179 ARG A N 1
ATOM 1377 C CA . ARG A 1 179 ? 9.717 2.306 15.255 1.00 52.50 179 ARG A CA 1
ATOM 1378 C C . ARG A 1 179 ? 8.666 1.873 14.216 1.00 52.50 179 ARG A C 1
ATOM 1380 O O . ARG A 1 179 ? 8.935 2.001 13.030 1.00 52.50 179 ARG A O 1
ATOM 1387 N N . LYS A 1 180 ? 7.495 1.340 14.603 1.00 68.75 180 LYS A N 1
ATOM 1388 C CA . LYS A 1 180 ? 6.530 0.715 13.655 1.00 68.75 180 LYS A CA 1
ATOM 1389 C C . LYS A 1 180 ? 5.221 1.483 13.423 1.00 68.75 180 LYS A C 1
ATOM 1391 O O . LYS A 1 180 ? 4.401 1.030 12.628 1.00 68.75 180 LYS A O 1
ATOM 1396 N N . SER A 1 181 ? 4.998 2.606 14.100 1.00 77.75 181 SER A N 1
ATOM 1397 C CA . SER A 1 181 ? 3.722 3.345 14.074 1.00 77.75 181 SER A CA 1
ATOM 1398 C C . SER A 1 181 ? 3.321 3.830 12.674 1.00 77.75 181 SER A C 1
ATOM 1400 O O . SER A 1 181 ? 2.156 3.712 12.303 1.00 77.75 181 SER A O 1
ATOM 1402 N N . GLU A 1 182 ? 4.279 4.290 11.864 1.00 85.44 182 GLU A N 1
ATOM 1403 C CA . GLU A 1 182 ? 4.017 4.810 10.514 1.00 85.44 182 GLU A CA 1
ATOM 1404 C C . GLU A 1 182 ? 3.513 3.727 9.545 1.00 85.44 182 GLU A C 1
ATOM 1406 O O . GLU A 1 182 ? 2.525 3.925 8.839 1.00 85.44 182 GLU A O 1
ATOM 1411 N N . SER A 1 183 ? 4.121 2.535 9.569 1.00 85.75 183 SER A N 1
ATOM 1412 C CA . SER A 1 183 ? 3.682 1.407 8.735 1.00 85.75 183 SER A CA 1
ATOM 1413 C C . SER A 1 183 ? 2.244 0.982 9.058 1.00 85.75 183 SER A C 1
ATOM 1415 O O . SER A 1 183 ? 1.461 0.703 8.149 1.00 85.75 183 SER A O 1
ATOM 1417 N N . TYR A 1 184 ? 1.858 0.974 10.339 1.00 88.19 184 TYR A N 1
ATOM 1418 C CA . TYR A 1 184 ? 0.471 0.689 10.726 1.00 88.19 184 TYR A CA 1
ATOM 1419 C C . TYR A 1 184 ? -0.497 1.771 10.252 1.00 88.19 184 TYR A C 1
ATOM 1421 O O . TYR A 1 184 ? -1.602 1.440 9.820 1.00 88.19 184 TYR A O 1
ATOM 1429 N N . ALA A 1 185 ? -0.077 3.037 10.275 1.00 92.06 185 ALA A N 1
ATOM 1430 C CA . ALA A 1 185 ? -0.881 4.133 9.758 1.00 92.06 185 ALA A CA 1
ATOM 1431 C C . ALA A 1 185 ? -1.139 3.997 8.256 1.00 92.06 185 ALA A C 1
ATOM 1433 O O . ALA A 1 185 ? -2.288 4.106 7.843 1.00 92.06 185 ALA A O 1
ATOM 1434 N N . TYR A 1 186 ? -0.132 3.653 7.448 1.00 93.56 186 TYR A N 1
ATOM 1435 C CA . TYR A 1 186 ? -0.327 3.404 6.014 1.00 93.56 186 TYR A CA 1
ATOM 1436 C C . TYR A 1 186 ? -1.251 2.214 5.723 1.00 93.56 186 TYR A C 1
ATOM 1438 O O . TYR A 1 186 ? -2.078 2.271 4.807 1.00 93.56 186 TYR A O 1
ATOM 1446 N N . LYS A 1 187 ? -1.160 1.141 6.518 1.00 93.44 187 LYS A N 1
ATOM 1447 C CA . LYS A 1 187 ? -2.057 -0.018 6.389 1.00 93.44 187 LYS A CA 1
ATOM 1448 C C . LYS A 1 187 ? -3.501 0.362 6.681 1.00 93.44 187 LYS A C 1
ATOM 1450 O O . LYS A 1 187 ? -4.365 0.109 5.844 1.00 93.44 187 LYS A O 1
ATOM 1455 N N . LEU A 1 188 ? -3.743 1.014 7.818 1.00 95.25 188 LEU A N 1
ATOM 1456 C CA . LEU A 1 188 ? -5.084 1.441 8.207 1.00 95.25 188 LEU A CA 1
ATOM 1457 C C . LEU A 1 188 ? -5.639 2.483 7.230 1.00 95.25 188 LEU A C 1
ATOM 1459 O O . LEU A 1 188 ? -6.754 2.327 6.744 1.00 95.25 188 LEU A O 1
ATOM 1463 N N . ALA A 1 189 ? -4.853 3.504 6.879 1.00 96.31 189 ALA A N 1
ATOM 1464 C CA . ALA A 1 189 ? -5.281 4.550 5.958 1.00 96.31 189 ALA A CA 1
ATOM 1465 C C . ALA A 1 189 ? -5.668 3.990 4.592 1.00 96.31 189 ALA A C 1
ATOM 1467 O O . ALA A 1 189 ? -6.723 4.319 4.058 1.00 96.31 189 ALA A O 1
ATOM 1468 N N . GLY A 1 190 ? -4.854 3.090 4.041 1.00 96.94 190 GLY A N 1
ATOM 1469 C CA . GLY A 1 190 ? -5.173 2.459 2.771 1.00 96.94 190 GLY A CA 1
ATOM 1470 C C . GLY A 1 190 ? -6.348 1.485 2.840 1.00 96.94 190 GLY A C 1
ATOM 1471 O O . GLY A 1 190 ? -7.123 1.411 1.889 1.00 96.94 190 GLY A O 1
ATOM 1472 N N . ALA A 1 191 ? -6.538 0.774 3.954 1.00 97.00 191 ALA A N 1
ATOM 1473 C CA . ALA A 1 191 ? -7.727 -0.052 4.143 1.00 97.00 191 ALA A CA 1
ATOM 1474 C C . ALA A 1 191 ? -9.002 0.803 4.202 1.00 97.00 191 ALA A C 1
ATOM 1476 O O . ALA A 1 191 ? -9.969 0.501 3.506 1.00 97.00 191 ALA A O 1
ATOM 1477 N N . LEU A 1 192 ? -8.979 1.911 4.946 1.00 97.56 192 LEU A N 1
ATOM 1478 C CA . LEU A 1 192 ? -10.088 2.863 5.015 1.00 97.56 192 LEU A CA 1
ATOM 1479 C C . LEU A 1 192 ? -10.341 3.555 3.669 1.00 97.56 192 LEU A C 1
ATOM 1481 O O . LEU A 1 192 ? -11.493 3.700 3.269 1.00 97.56 192 LEU A O 1
ATOM 1485 N N . TYR A 1 193 ? -9.291 3.885 2.911 1.00 97.38 193 TYR A N 1
ATOM 1486 C CA . TYR A 1 193 ? -9.432 4.376 1.539 1.00 97.38 193 TYR A CA 1
ATOM 1487 C C . TYR A 1 193 ? -10.197 3.384 0.655 1.00 97.38 193 TYR A C 1
ATOM 1489 O O . TYR A 1 193 ? -11.106 3.793 -0.068 1.00 97.38 193 TYR A O 1
ATOM 1497 N N . ARG A 1 194 ? -9.868 2.084 0.734 1.00 96.81 194 ARG A N 1
ATOM 1498 C CA . ARG A 1 194 ? -10.580 1.023 -0.000 1.00 96.81 194 ARG A CA 1
ATOM 1499 C C . ARG A 1 194 ? -12.036 0.913 0.443 1.00 96.81 194 ARG A C 1
ATOM 1501 O O . ARG A 1 194 ? -12.918 0.891 -0.407 1.00 96.81 194 ARG A O 1
ATOM 1508 N N . VAL A 1 195 ? -12.301 0.946 1.751 1.00 97.12 195 VAL A N 1
ATOM 1509 C CA . VAL A 1 195 ? -13.673 0.966 2.288 1.00 97.12 195 VAL A CA 1
ATOM 1510 C C . VAL A 1 195 ? -14.460 2.167 1.751 1.00 97.12 195 VAL A C 1
ATOM 1512 O O . VAL A 1 195 ? -15.616 2.019 1.362 1.00 97.12 195 VAL A O 1
ATOM 1515 N N . ALA A 1 196 ? -13.839 3.345 1.660 1.00 96.00 196 ALA A N 1
ATOM 1516 C CA . ALA A 1 196 ? -14.470 4.555 1.135 1.00 96.00 196 ALA A CA 1
ATOM 1517 C C . ALA A 1 196 ? -14.766 4.502 -0.379 1.00 96.00 196 ALA A C 1
ATOM 1519 O O . ALA A 1 196 ? -15.548 5.321 -0.877 1.00 96.00 196 ALA A O 1
ATOM 1520 N N . GLN A 1 197 ? -14.190 3.541 -1.116 1.00 93.75 197 GLN A N 1
ATOM 1521 C CA . GLN A 1 197 ? -14.554 3.294 -2.516 1.00 93.75 197 GLN A CA 1
ATOM 1522 C C . GLN A 1 197 ? -15.906 2.585 -2.652 1.00 93.75 197 GLN A C 1
ATOM 1524 O O . GLN A 1 197 ? -16.503 2.621 -3.729 1.00 93.75 197 GLN A O 1
ATOM 1529 N N . ASN A 1 198 ? -16.433 1.995 -1.574 1.00 93.38 198 ASN A N 1
ATOM 1530 C CA . ASN A 1 198 ? -17.751 1.379 -1.604 1.00 93.38 198 ASN A CA 1
ATOM 1531 C C . ASN A 1 198 ? -18.850 2.433 -1.846 1.00 93.38 198 ASN A C 1
ATOM 1533 O O . ASN A 1 198 ? -18.800 3.528 -1.271 1.00 93.38 198 ASN A O 1
ATOM 1537 N N . PRO A 1 199 ? -19.889 2.117 -2.650 1.00 91.50 199 PRO A N 1
ATOM 1538 C CA . PRO A 1 199 ? -21.011 3.031 -2.888 1.00 91.50 199 PRO A CA 1
ATOM 1539 C C . PRO A 1 199 ? -21.751 3.425 -1.607 1.00 91.50 199 PRO A C 1
ATOM 1541 O O . PRO A 1 199 ? -22.331 4.506 -1.524 1.00 91.50 199 PRO A O 1
ATOM 1544 N N . GLN A 1 200 ? -21.741 2.538 -0.611 1.00 92.38 200 GLN A N 1
ATOM 1545 C CA . GLN A 1 200 ? -22.305 2.773 0.708 1.00 92.38 200 GLN A CA 1
ATOM 1546 C C . GLN A 1 200 ? -21.273 2.425 1.774 1.00 92.38 200 GLN A C 1
ATOM 1548 O O . GLN A 1 200 ? -20.684 1.344 1.754 1.00 92.38 200 GLN A O 1
ATOM 1553 N N . VAL A 1 201 ? -21.105 3.338 2.729 1.00 96.25 201 VAL A N 1
ATOM 1554 C CA . VAL A 1 201 ? -20.291 3.123 3.926 1.00 96.25 201 VAL A CA 1
ATOM 1555 C C . VAL A 1 201 ? -21.223 3.062 5.136 1.00 96.25 201 VAL A C 1
ATOM 1557 O O . VAL A 1 201 ? -22.048 3.960 5.337 1.00 96.25 201 VAL A O 1
ATOM 1560 N N . ARG A 1 202 ? -21.135 1.976 5.907 1.00 95.88 202 ARG A N 1
ATOM 1561 C CA . ARG A 1 202 ? -22.041 1.612 6.995 1.00 95.88 202 ARG A CA 1
ATOM 1562 C C . ARG A 1 202 ? -21.267 1.394 8.296 1.00 95.88 202 ARG A C 1
ATOM 1564 O O . ARG A 1 202 ? -20.434 0.496 8.363 1.00 95.88 202 ARG A O 1
ATOM 1571 N N . PRO A 1 203 ? -21.546 2.177 9.350 1.00 96.25 203 PRO A N 1
ATOM 1572 C CA . PRO A 1 203 ? -20.854 2.042 10.634 1.00 96.25 203 PRO A CA 1
ATOM 1573 C C . PRO A 1 203 ? -21.010 0.658 11.274 1.00 96.25 203 PRO A C 1
ATOM 1575 O O . PRO A 1 203 ? -20.132 0.186 11.980 1.00 96.25 203 PRO A O 1
ATOM 1578 N N . ASP A 1 204 ? -22.119 -0.029 11.030 1.00 95.94 204 ASP A N 1
ATOM 1579 C CA . ASP A 1 204 ? -22.431 -1.318 11.644 1.00 95.94 204 ASP A CA 1
ATOM 1580 C C . ASP A 1 204 ? -21.730 -2.523 10.986 1.00 95.94 204 ASP A C 1
ATOM 1582 O O . ASP A 1 204 ? -21.976 -3.656 11.386 1.00 95.94 204 ASP A O 1
ATOM 1586 N N . TRP A 1 205 ? -20.863 -2.303 9.990 1.00 96.56 205 TRP A N 1
ATOM 1587 C CA . TRP A 1 205 ? -20.209 -3.373 9.219 1.00 96.56 205 TRP A CA 1
ATOM 1588 C C . TRP A 1 205 ? -18.808 -3.756 9.696 1.00 96.56 205 TRP A C 1
ATOM 1590 O O . TRP A 1 205 ? -18.222 -4.696 9.162 1.00 96.56 205 TRP A O 1
ATOM 1600 N N . PHE A 1 206 ? -18.268 -3.071 10.705 1.00 97.50 206 PHE A N 1
ATOM 1601 C CA . PHE A 1 206 ? -17.017 -3.508 11.316 1.00 97.50 206 PHE A CA 1
ATOM 1602 C C . PHE A 1 206 ? -17.249 -4.758 12.164 1.00 97.50 206 PHE A C 1
ATOM 1604 O O . PHE A 1 206 ? -18.022 -4.727 13.123 1.00 97.50 206 PHE A O 1
ATOM 1611 N N . VAL A 1 207 ? -16.555 -5.845 11.833 1.00 96.94 207 VAL A N 1
ATOM 1612 C CA . VAL A 1 207 ? -16.666 -7.128 12.537 1.00 96.94 207 VAL A CA 1
ATOM 1613 C C . VAL A 1 207 ? -15.309 -7.595 13.042 1.00 96.94 207 VAL A C 1
ATOM 1615 O O . VAL A 1 207 ? -14.282 -7.394 12.397 1.00 96.94 207 VAL A O 1
ATOM 1618 N N . LEU A 1 208 ? -15.312 -8.212 14.222 1.00 96.88 208 LEU A N 1
ATOM 1619 C CA . LEU A 1 208 ? -14.128 -8.821 14.816 1.00 96.88 208 LEU A CA 1
ATOM 1620 C C . LEU A 1 208 ? -14.079 -10.300 14.457 1.00 96.88 208 LEU A C 1
ATOM 1622 O O . LEU A 1 208 ? -15.060 -11.016 14.646 1.00 96.88 208 LEU A O 1
ATOM 1626 N N . ASP A 1 209 ? -12.913 -10.754 14.023 1.00 96.25 209 ASP A N 1
ATOM 1627 C CA . ASP A 1 209 ? -12.638 -12.155 13.731 1.00 96.25 209 ASP A CA 1
ATOM 1628 C C . ASP A 1 209 ? -11.343 -12.592 14.421 1.00 96.25 209 ASP A C 1
ATOM 1630 O O . ASP A 1 209 ? -10.365 -11.837 14.480 1.00 96.25 209 ASP A O 1
ATOM 1634 N N . ARG A 1 210 ? -11.344 -13.801 14.988 1.00 94.50 210 ARG A N 1
ATOM 1635 C CA . ARG A 1 210 ? -10.172 -14.355 15.673 1.00 94.50 210 ARG A CA 1
ATOM 1636 C C . ARG A 1 210 ? -9.399 -15.244 14.715 1.00 94.50 210 ARG A C 1
ATOM 1638 O O . ARG A 1 210 ? -9.924 -16.239 14.229 1.00 94.50 210 ARG A O 1
ATOM 1645 N N . ASP A 1 211 ? -8.122 -14.933 14.554 1.00 88.75 211 ASP A N 1
ATOM 1646 C CA . ASP A 1 211 ? -7.179 -15.688 13.737 1.00 88.75 211 ASP A CA 1
ATOM 1647 C C . ASP A 1 211 ? -6.008 -16.146 14.616 1.00 88.75 211 ASP A C 1
ATOM 1649 O O . ASP A 1 211 ? -5.023 -15.427 14.818 1.00 88.75 211 ASP A O 1
ATOM 1653 N N . GLY A 1 212 ? -6.166 -17.326 15.222 1.00 90.75 212 GLY A N 1
ATOM 1654 C CA . GLY A 1 212 ? -5.265 -17.814 16.265 1.00 90.75 212 GLY A CA 1
ATOM 1655 C C . GLY A 1 212 ? -5.243 -16.868 17.471 1.00 90.75 212 GLY A C 1
ATOM 1656 O O . GLY A 1 212 ? -6.287 -16.570 18.051 1.00 90.75 212 GLY A O 1
ATOM 1657 N N . ASP A 1 213 ? -4.051 -16.382 17.826 1.00 90.62 213 ASP A N 1
ATOM 1658 C CA . ASP A 1 213 ? -3.849 -15.414 18.916 1.00 90.62 213 ASP A CA 1
ATOM 1659 C C . ASP A 1 213 ? -4.047 -13.949 18.478 1.00 90.62 213 ASP A C 1
ATOM 1661 O O . ASP A 1 213 ? -3.969 -13.027 19.296 1.00 90.62 213 ASP A O 1
ATOM 1665 N N . ASN A 1 214 ? -4.287 -13.715 17.186 1.00 92.50 214 ASN A N 1
ATOM 1666 C CA . ASN A 1 214 ? -4.530 -12.390 16.633 1.00 92.50 214 ASN A CA 1
ATOM 1667 C C . ASN A 1 214 ? -6.035 -12.126 16.505 1.00 92.50 214 ASN A C 1
ATOM 1669 O O . ASN A 1 214 ? -6.852 -13.040 16.382 1.00 92.50 214 ASN A O 1
ATOM 1673 N N . VAL A 1 215 ? -6.402 -10.850 16.477 1.00 95.75 215 VAL A N 1
ATOM 1674 C CA . VAL A 1 215 ? -7.765 -10.400 16.193 1.00 95.75 215 VAL A CA 1
ATOM 1675 C C . VAL A 1 215 ? -7.730 -9.436 15.024 1.00 95.75 215 VAL A C 1
ATOM 1677 O O . VAL A 1 215 ? -6.972 -8.468 15.027 1.00 95.75 215 VAL A O 1
ATOM 1680 N N . ARG A 1 216 ? -8.550 -9.699 14.013 1.00 95.56 216 ARG A N 1
ATOM 1681 C CA . ARG A 1 216 ? -8.700 -8.849 12.834 1.00 95.56 216 ARG A CA 1
ATOM 1682 C C . ARG A 1 216 ? -10.006 -8.076 12.937 1.00 95.56 216 ARG A C 1
ATOM 1684 O O . ARG A 1 216 ? -11.021 -8.628 13.355 1.00 95.56 216 ARG A O 1
ATOM 1691 N N . VAL A 1 217 ? -9.975 -6.808 12.545 1.00 96.56 217 VAL A N 1
ATOM 1692 C CA . VAL A 1 217 ? -11.182 -6.035 12.251 1.00 96.56 217 VAL A CA 1
ATOM 1693 C C . VAL A 1 217 ? -11.376 -6.066 10.747 1.00 96.56 217 VAL A C 1
ATOM 1695 O O . VAL A 1 217 ? -10.515 -5.591 10.004 1.00 96.56 217 VAL A O 1
ATOM 1698 N N . TYR A 1 218 ? -12.505 -6.606 10.314 1.00 97.19 218 TYR A N 1
ATOM 1699 C CA . TYR A 1 218 ? -12.933 -6.577 8.925 1.00 97.19 218 TYR A CA 1
ATOM 1700 C C . TYR A 1 218 ? -13.980 -5.490 8.711 1.00 97.19 218 TYR A C 1
ATOM 1702 O O . TYR A 1 218 ? -14.757 -5.176 9.612 1.00 97.19 218 TYR A O 1
ATOM 1710 N N . TYR A 1 219 ? -14.010 -4.957 7.498 1.00 97.31 219 TYR A N 1
ATOM 1711 C CA . TYR A 1 219 ? -15.153 -4.270 6.921 1.00 97.31 219 TYR A CA 1
ATOM 1712 C C . TYR A 1 219 ? -15.451 -4.973 5.598 1.00 97.31 219 TYR A C 1
ATOM 1714 O O . TYR A 1 219 ? -14.654 -4.867 4.667 1.00 97.31 219 TYR A O 1
ATOM 1722 N N . ASP A 1 220 ? -16.569 -5.696 5.526 1.00 92.75 220 ASP A N 1
ATOM 1723 C CA . ASP A 1 220 ? -16.863 -6.608 4.410 1.00 92.75 220 ASP A CA 1
ATOM 1724 C C . ASP A 1 220 ? -15.706 -7.611 4.181 1.00 92.75 220 ASP A C 1
ATOM 1726 O O . ASP A 1 220 ? -15.356 -8.355 5.101 1.00 92.75 220 ASP A O 1
ATOM 1730 N N . ASP A 1 221 ? -15.066 -7.601 3.011 1.00 91.56 221 ASP A N 1
ATOM 1731 C CA . ASP A 1 221 ? -13.911 -8.430 2.654 1.00 91.56 221 ASP A CA 1
ATOM 1732 C C . ASP A 1 221 ? -12.549 -7.751 2.918 1.00 91.56 221 ASP A C 1
ATOM 1734 O O . ASP A 1 221 ? -11.491 -8.344 2.689 1.00 91.56 221 ASP A O 1
ATOM 1738 N N . ILE A 1 222 ? -12.543 -6.524 3.450 1.00 95.12 222 ILE A N 1
ATOM 1739 C CA . ILE A 1 222 ? -11.330 -5.737 3.691 1.00 95.12 222 ILE A CA 1
ATOM 1740 C C . ILE A 1 222 ? -10.872 -5.905 5.141 1.00 95.12 222 ILE A C 1
ATOM 1742 O O . ILE A 1 222 ? -11.575 -5.534 6.081 1.00 95.12 222 ILE A O 1
ATOM 1746 N N . ILE A 1 223 ? -9.635 -6.369 5.337 1.00 95.19 223 ILE A N 1
ATOM 1747 C CA . ILE A 1 223 ? -8.964 -6.297 6.643 1.00 95.19 223 ILE A CA 1
ATOM 1748 C C . ILE A 1 223 ? -8.584 -4.837 6.909 1.00 95.19 223 ILE A C 1
ATOM 1750 O O . ILE A 1 223 ? -7.721 -4.273 6.234 1.00 95.19 223 ILE A O 1
ATOM 1754 N N . VAL A 1 224 ? -9.225 -4.231 7.907 1.00 95.19 224 VAL A N 1
ATOM 1755 C CA . VAL A 1 224 ? -9.013 -2.834 8.308 1.00 95.19 224 VAL A CA 1
ATOM 1756 C C . VAL A 1 224 ? -7.818 -2.715 9.242 1.00 95.19 224 VAL A C 1
ATOM 1758 O O . VAL A 1 224 ? -6.959 -1.854 9.057 1.00 95.19 224 VAL A O 1
ATOM 1761 N N . LEU A 1 225 ? -7.738 -3.600 10.236 1.00 91.69 225 LEU A N 1
ATOM 1762 C CA . LEU A 1 225 ? -6.590 -3.692 11.132 1.00 91.69 225 LEU A CA 1
ATOM 1763 C C . LEU A 1 225 ? -6.436 -5.104 11.693 1.00 91.69 225 LEU A C 1
ATOM 1765 O O . LEU A 1 225 ? -7.410 -5.837 11.856 1.00 91.69 225 LEU A O 1
ATOM 1769 N N . THR A 1 226 ? -5.204 -5.447 12.047 1.00 91.75 226 THR A N 1
ATOM 1770 C CA . THR A 1 226 ? -4.873 -6.681 12.760 1.00 91.75 226 THR A CA 1
ATOM 1771 C C . THR A 1 226 ? -4.210 -6.312 14.075 1.00 91.75 226 THR A C 1
ATOM 1773 O O . THR A 1 226 ? -3.169 -5.653 14.075 1.00 91.75 226 THR A O 1
ATOM 1776 N N . VAL A 1 227 ? -4.805 -6.756 15.178 1.00 91.44 227 VAL A N 1
ATOM 1777 C CA . VAL A 1 227 ? -4.224 -6.710 16.518 1.00 91.44 227 VAL A CA 1
ATOM 1778 C C . VAL A 1 227 ? -3.564 -8.046 16.819 1.00 91.44 227 VAL A C 1
ATOM 1780 O O . VAL A 1 227 ? -4.216 -9.088 16.820 1.00 91.44 227 VAL A O 1
ATOM 1783 N N . THR A 1 228 ? -2.270 -8.023 17.100 1.00 91.06 228 THR A N 1
ATOM 1784 C CA . THR A 1 228 ? -1.502 -9.199 17.497 1.00 91.06 228 THR A CA 1
ATOM 1785 C C . THR A 1 228 ? -1.488 -9.373 19.008 1.00 91.06 228 THR A C 1
ATOM 1787 O O . THR A 1 228 ? -1.618 -8.408 19.766 1.00 91.06 228 THR A O 1
ATOM 1790 N N . ALA A 1 229 ? -1.241 -10.601 19.465 1.00 89.19 229 ALA A N 1
ATOM 1791 C CA . ALA A 1 229 ? -1.040 -10.875 20.887 1.00 89.19 229 ALA A CA 1
ATOM 1792 C C . ALA A 1 229 ? 0.101 -10.043 21.499 1.00 89.19 229 ALA A C 1
ATOM 1794 O O . ALA A 1 229 ? 0.003 -9.603 22.642 1.00 89.19 229 ALA A O 1
ATOM 1795 N N . GLN A 1 230 ? 1.160 -9.766 20.729 1.00 87.44 230 GLN A N 1
ATOM 1796 C CA . GLN A 1 230 ? 2.263 -8.919 21.183 1.00 87.44 230 GLN A CA 1
ATOM 1797 C C . GLN A 1 230 ? 1.811 -7.472 21.423 1.00 87.44 230 GLN A C 1
ATOM 1799 O O . GLN A 1 230 ? 2.184 -6.879 22.431 1.00 87.44 230 GLN A O 1
ATOM 1804 N N . GLN A 1 231 ? 1.010 -6.904 20.519 1.00 87.94 231 GLN A N 1
ATOM 1805 C CA . GLN A 1 231 ? 0.470 -5.548 20.679 1.00 87.94 231 GLN A CA 1
ATOM 1806 C C . GLN A 1 231 ? -0.467 -5.468 21.885 1.00 87.94 231 GLN A C 1
ATOM 1808 O O . GLN A 1 231 ? -0.352 -4.559 22.701 1.00 87.94 231 GLN A O 1
ATOM 1813 N N . ALA A 1 232 ? -1.338 -6.463 22.040 1.00 89.31 232 ALA A N 1
ATOM 1814 C CA . ALA A 1 232 ? -2.227 -6.563 23.187 1.00 89.31 232 ALA A CA 1
ATOM 1815 C C . ALA A 1 232 ? -1.457 -6.623 24.516 1.00 89.31 232 ALA A C 1
ATOM 1817 O O . ALA A 1 232 ? -1.780 -5.896 25.455 1.00 89.31 232 ALA A O 1
ATOM 1818 N N . ALA A 1 233 ? -0.380 -7.416 24.563 1.00 88.81 233 ALA A N 1
ATOM 1819 C CA . ALA A 1 233 ? 0.495 -7.507 25.725 1.00 88.81 233 ALA A CA 1
ATOM 1820 C C . ALA A 1 233 ? 1.181 -6.168 26.050 1.00 88.81 233 ALA A C 1
ATOM 1822 O O . ALA A 1 233 ? 1.230 -5.788 27.217 1.00 88.81 233 ALA A O 1
ATOM 1823 N N . ILE A 1 234 ? 1.660 -5.430 25.038 1.00 85.50 234 ILE A N 1
ATOM 1824 C CA . ILE A 1 234 ? 2.227 -4.077 25.214 1.00 85.50 234 ILE A CA 1
ATOM 1825 C C . ILE A 1 234 ? 1.176 -3.117 25.787 1.00 85.50 234 ILE A C 1
ATOM 1827 O O . ILE A 1 234 ? 1.485 -2.322 26.671 1.00 85.50 234 ILE A O 1
ATOM 1831 N N . ALA A 1 235 ? -0.068 -3.215 25.319 1.00 86.81 235 ALA A N 1
ATOM 1832 C CA . ALA A 1 235 ? -1.185 -2.405 25.796 1.00 86.81 235 ALA A CA 1
ATOM 1833 C C . ALA A 1 235 ? -1.762 -2.868 27.152 1.00 86.81 235 ALA A C 1
ATOM 1835 O O . ALA A 1 235 ? -2.661 -2.216 27.681 1.00 86.81 235 ALA A O 1
ATOM 1836 N N . GLY A 1 236 ? -1.277 -3.977 27.722 1.00 90.56 236 GLY A N 1
ATOM 1837 C CA . GLY A 1 236 ? -1.750 -4.504 29.005 1.00 90.56 236 GLY A CA 1
ATOM 1838 C C . GLY A 1 236 ? -3.184 -5.048 28.978 1.00 90.56 236 GLY A C 1
ATOM 1839 O O . GLY A 1 236 ? -3.874 -4.996 29.993 1.00 90.56 236 GLY A O 1
ATOM 1840 N N . THR A 1 237 ? -3.651 -5.549 27.833 1.00 93.25 237 THR A N 1
ATOM 1841 C CA . THR A 1 237 ? -5.028 -6.035 27.625 1.00 93.25 237 THR A CA 1
ATOM 1842 C C . THR A 1 237 ? -5.042 -7.272 26.714 1.00 93.25 237 THR A C 1
ATOM 1844 O O . THR A 1 237 ? -3.994 -7.739 26.265 1.00 93.25 237 THR A O 1
ATOM 1847 N N . THR A 1 238 ? -6.211 -7.856 26.445 1.00 94.00 238 THR A N 1
ATOM 1848 C CA . THR A 1 238 ? -6.343 -8.944 25.465 1.00 94.00 238 THR A CA 1
ATOM 1849 C C . THR A 1 238 ? -6.446 -8.402 24.036 1.00 94.00 238 THR A C 1
ATOM 1851 O O . THR A 1 238 ? -6.901 -7.283 23.807 1.00 94.00 238 THR A O 1
ATOM 1854 N N . ALA A 1 239 ? -6.073 -9.207 23.032 1.00 93.31 239 ALA A N 1
ATOM 1855 C CA . ALA A 1 239 ? -6.171 -8.788 21.629 1.00 93.31 239 ALA A CA 1
ATOM 1856 C C . ALA A 1 239 ? -7.617 -8.477 21.209 1.00 93.31 239 ALA A C 1
ATOM 1858 O O . ALA A 1 239 ? -7.847 -7.581 20.402 1.00 93.31 239 ALA A O 1
ATOM 1859 N N . THR A 1 240 ? -8.597 -9.175 21.796 1.00 95.38 240 THR A N 1
ATOM 1860 C CA . THR A 1 240 ? -10.023 -8.902 21.564 1.00 95.38 240 THR A CA 1
ATOM 1861 C C . THR A 1 240 ? -10.444 -7.558 22.147 1.00 95.38 240 THR A C 1
ATOM 1863 O O . THR A 1 240 ? -11.092 -6.788 21.448 1.00 95.38 240 THR A O 1
ATOM 1866 N N . GLU A 1 241 ? -10.073 -7.258 23.392 1.00 94.81 241 GLU A N 1
ATOM 1867 C CA . GLU A 1 241 ? -10.402 -5.979 24.034 1.00 94.81 241 GLU A CA 1
ATOM 1868 C C . GLU A 1 241 ? -9.717 -4.805 23.328 1.00 94.81 241 GLU A C 1
ATOM 1870 O O . GLU A 1 241 ? -10.369 -3.801 23.042 1.00 94.81 241 GLU A O 1
ATOM 1875 N N . LEU A 1 242 ? -8.437 -4.952 22.964 1.00 93.44 242 LEU A N 1
ATOM 1876 C CA . LEU A 1 242 ? -7.716 -3.927 22.213 1.00 93.44 242 LEU A CA 1
ATOM 1877 C C . LEU A 1 242 ? -8.350 -3.687 20.837 1.00 93.44 242 LEU A C 1
ATOM 1879 O O . LEU A 1 242 ? -8.615 -2.540 20.487 1.00 93.44 242 LEU A O 1
ATOM 1883 N N . ALA A 1 243 ? -8.655 -4.743 20.076 1.00 93.94 243 ALA A N 1
ATOM 1884 C CA . ALA A 1 243 ? -9.322 -4.601 18.782 1.00 93.94 243 ALA A CA 1
ATOM 1885 C C . ALA A 1 243 ? -10.714 -3.962 18.922 1.00 93.94 243 ALA A C 1
ATOM 1887 O O . ALA A 1 243 ? -11.051 -3.049 18.169 1.00 93.94 243 ALA A O 1
ATOM 1888 N N . ALA A 1 244 ? -11.495 -4.385 19.922 1.00 95.06 244 ALA A N 1
ATOM 1889 C CA . ALA A 1 244 ? -12.806 -3.814 20.221 1.00 95.06 244 ALA A CA 1
ATOM 1890 C C . ALA A 1 244 ? -12.724 -2.326 20.596 1.00 95.06 244 ALA A C 1
ATOM 1892 O O . ALA A 1 244 ? -13.614 -1.560 20.229 1.00 95.06 244 ALA A O 1
ATOM 1893 N N . SER A 1 245 ? -11.646 -1.892 21.260 1.00 94.25 245 SER A N 1
ATOM 1894 C CA . SER A 1 245 ? -11.448 -0.486 21.635 1.00 94.25 245 SER A CA 1
ATOM 1895 C C . SER A 1 245 ? -11.346 0.467 20.435 1.00 94.25 245 SER A C 1
ATOM 1897 O O . SER A 1 245 ? -11.683 1.644 20.560 1.00 94.25 245 SER A O 1
ATOM 1899 N N . PHE A 1 246 ? -10.943 -0.029 19.258 1.00 94.56 246 PHE A N 1
ATOM 1900 C CA . PHE A 1 246 ? -10.848 0.782 18.041 1.00 94.56 246 PHE A CA 1
ATOM 1901 C C . PHE A 1 246 ? -12.175 0.903 17.287 1.00 94.56 246 PHE A C 1
ATOM 1903 O O . PHE A 1 246 ? -12.347 1.850 16.519 1.00 94.56 246 PHE A O 1
ATOM 1910 N N . ILE A 1 247 ? -13.127 -0.011 17.515 1.00 95.81 247 ILE A N 1
ATOM 1911 C CA . ILE A 1 247 ? -14.398 -0.059 16.779 1.00 95.81 247 ILE A CA 1
ATOM 1912 C C . ILE A 1 247 ? -15.157 1.275 16.849 1.00 95.81 247 ILE A C 1
ATOM 1914 O O . ILE A 1 247 ? -15.500 1.777 15.783 1.00 95.81 247 ILE A O 1
ATOM 1918 N N . PRO A 1 248 ? -15.363 1.928 18.012 1.00 96.00 248 PRO A N 1
ATOM 1919 C CA . PRO A 1 248 ? -16.113 3.186 18.056 1.00 96.00 248 PRO A CA 1
ATOM 1920 C C . PRO A 1 248 ? -15.522 4.300 17.178 1.00 96.00 248 PRO A C 1
ATOM 1922 O O . PRO A 1 248 ? -16.271 5.001 16.503 1.00 96.00 248 PRO A O 1
ATOM 1925 N N . GLN A 1 249 ? -14.190 4.437 17.127 1.00 95.12 249 GLN A N 1
ATOM 1926 C CA . GLN A 1 249 ? -13.530 5.436 16.272 1.00 95.12 249 GLN A CA 1
ATOM 1927 C C . GLN A 1 249 ? -13.702 5.116 14.779 1.00 95.12 249 GLN A C 1
ATOM 1929 O O . GLN A 1 249 ? -13.904 6.022 13.972 1.00 95.12 249 GLN A O 1
ATOM 1934 N N . LEU A 1 250 ? -13.659 3.831 14.408 1.00 96.62 250 LEU A N 1
ATOM 1935 C CA . LEU A 1 250 ? -13.899 3.375 13.034 1.00 96.62 250 LEU A CA 1
ATOM 1936 C C . LEU A 1 250 ? -15.362 3.570 12.613 1.00 96.62 250 LEU A C 1
ATOM 1938 O O . LEU A 1 250 ? -15.643 3.974 11.486 1.00 96.62 250 LEU A O 1
ATOM 1942 N N . GLN A 1 251 ? -16.299 3.321 13.528 1.00 97.25 251 GLN A N 1
ATOM 1943 C CA . GLN A 1 251 ? -17.722 3.572 13.315 1.00 97.25 251 GLN A CA 1
ATOM 1944 C C . GLN A 1 251 ? -18.005 5.063 13.134 1.00 97.25 251 GLN A C 1
ATOM 1946 O O . GLN A 1 251 ? -18.785 5.427 12.255 1.00 97.25 251 GLN A O 1
ATOM 1951 N N . ASP A 1 252 ? -17.349 5.921 13.915 1.00 96.75 252 ASP A N 1
ATOM 1952 C CA . ASP A 1 252 ? -17.444 7.374 13.769 1.00 96.75 252 ASP A CA 1
ATOM 1953 C C . ASP A 1 252 ? -16.941 7.858 12.404 1.00 96.75 252 ASP A C 1
ATOM 1955 O O . ASP A 1 252 ? -17.662 8.555 11.683 1.00 96.75 252 ASP A O 1
ATOM 1959 N N . TRP A 1 253 ? -15.776 7.368 11.972 1.00 97.25 253 TRP A N 1
ATOM 1960 C CA . TRP A 1 253 ? -15.276 7.609 10.619 1.00 97.25 253 TRP A CA 1
ATOM 1961 C C . TRP A 1 253 ? -16.279 7.171 9.543 1.00 97.25 253 TRP A C 1
ATOM 1963 O O . TRP A 1 253 ? -16.611 7.933 8.632 1.00 97.25 253 TRP A O 1
ATOM 1973 N N . ALA A 1 254 ? -16.825 5.959 9.665 1.00 97.38 254 ALA A N 1
ATOM 1974 C CA . ALA A 1 254 ? -17.797 5.436 8.712 1.00 97.38 254 ALA A CA 1
ATOM 1975 C C . ALA A 1 254 ? -19.103 6.244 8.703 1.00 97.38 254 ALA A C 1
ATOM 1977 O O . ALA A 1 254 ? -19.708 6.410 7.643 1.00 97.38 254 ALA A O 1
ATOM 1978 N N . MET A 1 255 ? -19.534 6.797 9.844 1.00 96.25 255 MET A N 1
ATOM 1979 C CA . MET A 1 255 ? -20.676 7.717 9.903 1.00 96.25 255 MET A CA 1
ATOM 1980 C C . MET A 1 255 ? -20.399 8.991 9.107 1.00 96.25 255 MET A C 1
ATOM 1982 O O . MET A 1 255 ? -21.270 9.446 8.359 1.00 96.25 255 MET A O 1
ATOM 1986 N N . HIS A 1 256 ? -19.200 9.561 9.243 1.00 93.88 256 HIS A N 1
ATOM 1987 C CA . HIS A 1 256 ? -18.787 10.733 8.476 1.00 93.88 256 HIS A CA 1
ATOM 1988 C C . HIS A 1 256 ? -18.787 10.444 6.966 1.00 93.88 256 HIS A C 1
ATOM 1990 O O . HIS A 1 256 ? -19.433 11.165 6.200 1.00 93.88 256 HIS A O 1
ATOM 1996 N N . GLN A 1 257 ? -18.179 9.332 6.546 1.00 95.44 257 GLN A N 1
ATOM 1997 C CA . GLN A 1 257 ? -18.152 8.906 5.143 1.00 95.44 257 GLN A CA 1
ATOM 1998 C C . GLN A 1 257 ? -19.552 8.627 4.581 1.00 95.44 257 GLN A C 1
ATOM 2000 O O . GLN A 1 257 ? -19.882 9.059 3.477 1.00 95.44 257 GLN A O 1
ATOM 2005 N N . SER A 1 258 ? -20.427 7.990 5.362 1.00 94.38 258 SER A N 1
ATOM 2006 C CA . SER A 1 258 ? -21.823 7.749 4.979 1.00 94.38 258 SER A CA 1
ATOM 2007 C C . SER A 1 258 ? -22.567 9.054 4.663 1.00 94.38 258 SER A C 1
ATOM 2009 O O . SER A 1 258 ? -23.281 9.155 3.663 1.00 94.38 258 SER A O 1
ATOM 2011 N N . ARG A 1 259 ? -22.358 10.104 5.472 1.00 92.88 259 ARG A N 1
ATOM 2012 C CA . ARG A 1 259 ? -22.953 11.431 5.233 1.00 92.88 259 ARG A CA 1
ATOM 2013 C C . ARG A 1 259 ? -22.432 12.071 3.947 1.00 92.88 259 ARG A C 1
ATOM 2015 O O . ARG A 1 259 ? -23.226 12.700 3.249 1.00 92.88 259 ARG A O 1
ATOM 2022 N N . ILE A 1 260 ? -21.144 11.917 3.634 1.00 90.88 260 ILE A N 1
ATOM 2023 C CA . ILE A 1 260 ? -20.553 12.407 2.378 1.00 90.88 260 ILE A CA 1
ATOM 2024 C C . ILE A 1 260 ? -21.221 11.714 1.185 1.00 90.88 260 ILE A C 1
ATOM 2026 O O . ILE A 1 260 ? -21.802 12.397 0.343 1.00 90.88 260 ILE A O 1
ATOM 2030 N N . LYS A 1 261 ? -21.257 10.375 1.173 1.00 90.81 261 LYS A N 1
ATOM 2031 C CA . LYS A 1 261 ? -21.872 9.590 0.086 1.00 90.81 261 LYS A CA 1
ATOM 2032 C C . LYS A 1 261 ? -23.343 9.941 -0.136 1.00 90.81 261 LYS A C 1
ATOM 2034 O O . LYS A 1 261 ? -23.791 10.076 -1.273 1.00 90.81 261 LYS A O 1
ATOM 2039 N N . ASN A 1 262 ? -24.098 10.144 0.943 1.00 89.38 262 ASN A N 1
ATOM 2040 C CA . ASN A 1 262 ? -25.506 10.533 0.852 1.00 89.38 262 ASN A CA 1
ATOM 2041 C C . ASN A 1 262 ? -25.692 11.923 0.220 1.00 89.38 262 ASN A C 1
ATOM 2043 O O . ASN A 1 262 ? -26.613 12.110 -0.576 1.00 89.38 262 ASN A O 1
ATOM 2047 N N . LYS A 1 263 ? -24.821 12.891 0.542 1.00 89.56 263 LYS A N 1
ATOM 2048 C CA . LYS A 1 263 ? -24.845 14.230 -0.070 1.00 89.56 263 LYS A CA 1
ATOM 2049 C C . LYS A 1 263 ? -24.487 14.180 -1.555 1.00 89.56 263 LYS A C 1
ATOM 2051 O O . LYS A 1 263 ? -25.211 14.757 -2.361 1.00 89.56 263 LYS A O 1
ATOM 2056 N N . GLU A 1 264 ? -23.426 13.461 -1.918 1.00 87.44 264 GLU A N 1
ATOM 2057 C CA . GLU A 1 264 ? -23.007 13.275 -3.316 1.00 87.44 264 GLU A CA 1
ATOM 2058 C C . GLU A 1 264 ? -24.111 12.603 -4.145 1.00 87.44 264 GLU A C 1
ATOM 2060 O O . GLU A 1 264 ? -24.451 13.060 -5.236 1.00 87.44 264 GLU A O 1
ATOM 2065 N N . GLY A 1 265 ? -24.739 11.559 -3.596 1.00 83.06 265 GLY A N 1
ATOM 2066 C CA . GLY A 1 265 ? -25.851 10.866 -4.241 1.00 83.06 265 GLY A CA 1
ATOM 2067 C C . GLY A 1 265 ? -27.104 11.732 -4.411 1.00 83.06 265 GLY A C 1
ATOM 2068 O O . GLY A 1 265 ? -27.830 11.559 -5.390 1.00 83.06 265 GLY A O 1
ATOM 2069 N N . ALA A 1 266 ? -27.370 12.666 -3.492 1.00 83.75 266 ALA A N 1
ATOM 2070 C CA . ALA A 1 266 ? -28.465 13.627 -3.628 1.00 83.75 266 ALA A CA 1
ATOM 2071 C C . ALA A 1 266 ? -28.179 14.655 -4.736 1.00 83.75 266 ALA A C 1
ATOM 2073 O O . ALA A 1 266 ? -29.010 14.837 -5.624 1.00 83.75 266 ALA A O 1
ATOM 2074 N N . GLN A 1 267 ? -26.978 15.242 -4.747 1.00 84.31 267 GLN A N 1
ATOM 2075 C CA . GLN A 1 267 ? -26.558 16.212 -5.765 1.00 84.31 267 GLN A CA 1
ATOM 2076 C C . GLN A 1 267 ? -26.542 15.609 -7.175 1.00 84.31 267 GLN A C 1
ATOM 2078 O O . GLN A 1 267 ? -26.990 16.241 -8.129 1.00 84.31 267 GLN A O 1
ATOM 2083 N N . ALA A 1 268 ? -26.083 14.362 -7.315 1.00 80.12 268 ALA A N 1
ATOM 2084 C CA . ALA A 1 268 ? -26.089 13.666 -8.599 1.00 80.12 268 ALA A CA 1
ATOM 2085 C C . ALA A 1 268 ? -27.512 13.444 -9.141 1.00 80.12 268 ALA A C 1
ATOM 2087 O O . ALA A 1 268 ? -27.723 13.517 -10.348 1.00 80.12 268 ALA A O 1
ATOM 2088 N N . LYS A 1 269 ? -28.499 13.200 -8.268 1.00 80.69 269 LYS A N 1
ATOM 2089 C CA . LYS A 1 269 ? -29.910 13.072 -8.670 1.00 80.69 269 LYS A CA 1
ATOM 2090 C C . LYS A 1 269 ? -30.524 14.411 -9.073 1.00 80.69 269 LYS A C 1
ATOM 2092 O O . LYS A 1 269 ? -31.348 14.434 -9.980 1.00 80.69 269 LYS A O 1
ATOM 2097 N N . GLU A 1 270 ? -30.141 15.503 -8.417 1.00 77.44 270 GLU A N 1
ATOM 2098 C CA . GLU A 1 270 ? -30.592 16.853 -8.775 1.00 77.44 270 GLU A CA 1
ATOM 2099 C C . GLU A 1 270 ? -30.016 17.320 -10.118 1.00 77.44 270 GLU A C 1
ATOM 2101 O O . GLU A 1 270 ? -30.727 17.957 -10.879 1.00 77.44 270 GLU A O 1
ATOM 2106 N N . ALA A 1 271 ? -28.774 16.958 -10.453 1.00 74.69 271 ALA A N 1
ATOM 2107 C CA . ALA A 1 271 ? -28.127 17.357 -11.709 1.00 74.69 271 ALA A CA 1
ATOM 2108 C C . ALA A 1 271 ? -28.658 16.644 -12.972 1.00 74.69 271 ALA A C 1
ATOM 2110 O O . ALA A 1 271 ? -28.311 17.036 -14.086 1.00 74.69 271 ALA A O 1
ATOM 2111 N N . VAL A 1 272 ? -29.440 15.571 -12.812 1.00 76.06 272 VAL A N 1
ATOM 2112 C CA . VAL A 1 272 ? -29.990 14.756 -13.914 1.00 76.06 272 VAL A CA 1
ATOM 2113 C C . VAL A 1 272 ? -31.468 15.086 -14.197 1.00 76.06 272 VAL A C 1
ATOM 2115 O O . VAL A 1 272 ? -32.008 14.625 -15.202 1.00 76.06 272 VAL A O 1
ATOM 2118 N N . ASN A 1 273 ? -32.105 15.904 -13.349 1.00 58.84 273 ASN A N 1
ATOM 2119 C CA . ASN A 1 273 ? -33.468 16.421 -13.534 1.00 58.84 273 ASN A CA 1
ATOM 2120 C C . ASN A 1 273 ? -33.454 17.855 -14.072 1.00 58.84 273 ASN A C 1
ATOM 2122 O O . ASN A 1 273 ? -34.411 18.198 -14.801 1.00 58.84 273 ASN A O 1
#